Protein AF-A0A969UEA7-F1 (afdb_monomer)

Foldseek 3Di:
DVVVVVVVVVVVVVVPPDPPPPDPQQQAAEDDPVNQVVQLVDFDADPNAGERPQERYEYELAPVPPVSNLSNLVSLLVSQQDADGGYHYAHASYEYEDEAACLSNFQKDFLPDDGPGPDDPVRVVVSVVVSVVVVVVVVVVCVVVVDDDDDRLIAGEHEEEYHQHLYEYLAEYECPRYDYNYHYHNHNYHYNDDYHD

pLDDT: mean 82.13, std 15.68, range [46.25, 98.38]

Radius of gyration: 22.91 Å; Cα contacts (8 Å, |Δi|>4): 331; chains: 1; bounding box: 40×76×51 Å

Sequence (197 aa):
MLRALISFLLCFCFILSSPVWAAPTPKRVDLTLELLQKRLKSPTQTEGIRTIDLRRLVIDLRPENAIFRDQFYRLVQAQLQQPGSPLGIDLSYSLIRGELTIQDLGLRTDLFGQTPFPFSEAEQAQLKRDSLRLFQLSNLSRSLLLQSQAAPLQLTVLRGTLTLVQTRFENFANFSNTFFLGRVEAQGVNFGQDVDW

Nearest PDB structures (foldseek):
  1h7b-assembly1_A  TM=2.832E-01  e=4.988E+00  Tequatrovirus T4
  8z3r-assembly1_B  TM=3.297E-01  e=7.439E+00  Limisphaera ngatamarikiensis

Secondary structure (DSSP, 8-state):
-HHHHHHHHHHHHTT-------PPPP--EE--HHHHHHHHHSPEEETTEEEEE-TTEEEE-SGGGHHHHHHHHHHHHHHHT-SSS--EEE-TT-EEES-EEGGGTSEEEETTS--SS---HHHHHHHHHHHHHHHHHHHHHHHHHT-------EEEEE-S-EE-TT-EESS-EE-TTEEESS-EE-TT-EESS-EE-

Mean predicted aligned error: 10.73 Å

Structure (mmCIF, N/CA/C/O backbone):
data_AF-A0A969UEA7-F1
#
_entry.id   AF-A0A969UEA7-F1
#
loop_
_atom_site.group_PDB
_atom_site.id
_atom_site.type_symbol
_atom_site.label_atom_id
_atom_site.label_alt_id
_atom_site.label_comp_id
_atom_site.label_asym_id
_atom_site.label_entity_id
_atom_site.label_seq_id
_atom_site.pdbx_PDB_ins_code
_atom_site.Cartn_x
_atom_site.Cartn_y
_atom_site.Cartn_z
_atom_site.occupancy
_atom_site.B_iso_or_equiv
_atom_site.auth_seq_id
_atom_site.auth_comp_id
_atom_site.auth_asym_id
_atom_site.auth_atom_id
_atom_site.pdbx_PDB_model_num
ATOM 1 N N . MET A 1 1 ? 19.560 -60.921 -13.878 1.00 56.59 1 MET A N 1
ATOM 2 C CA . MET A 1 1 ? 18.393 -60.187 -13.332 1.00 56.59 1 MET A CA 1
ATOM 3 C C . MET A 1 1 ? 18.744 -58.806 -12.772 1.00 56.59 1 MET A C 1
ATOM 5 O O . MET A 1 1 ? 18.105 -57.851 -13.185 1.00 56.59 1 MET A O 1
ATOM 9 N N . LEU A 1 2 ? 19.784 -58.649 -11.939 1.00 52.31 2 LEU A N 1
ATOM 10 C CA . LEU A 1 2 ? 20.144 -57.356 -11.320 1.00 52.31 2 LEU A CA 1
ATOM 11 C C . LEU A 1 2 ? 20.434 -56.210 -12.323 1.00 52.31 2 LEU A C 1
ATOM 13 O O . LEU A 1 2 ? 20.002 -55.083 -12.119 1.00 52.31 2 LEU A O 1
ATOM 17 N N . ARG A 1 3 ? 21.089 -56.506 -13.456 1.00 52.44 3 ARG A N 1
ATOM 18 C CA . ARG A 1 3 ? 21.383 -55.516 -14.517 1.00 52.44 3 ARG A CA 1
ATOM 19 C C . ARG A 1 3 ? 20.140 -55.011 -15.267 1.00 52.44 3 ARG A C 1
ATOM 21 O O . ARG A 1 3 ? 20.116 -53.859 -15.682 1.00 52.44 3 ARG A O 1
ATOM 28 N N . ALA A 1 4 ? 19.107 -55.846 -15.404 1.00 55.75 4 ALA A N 1
ATOM 29 C CA . ALA A 1 4 ? 17.848 -55.457 -16.047 1.00 55.75 4 ALA A CA 1
ATOM 30 C C . ALA A 1 4 ? 17.005 -54.551 -15.133 1.00 55.75 4 ALA A C 1
ATOM 32 O O . ALA A 1 4 ? 16.393 -53.599 -15.606 1.00 55.75 4 ALA A O 1
ATOM 33 N N . LEU A 1 5 ? 17.049 -54.794 -13.817 1.00 55.00 5 LEU A N 1
ATOM 34 C CA . LEU A 1 5 ? 16.369 -53.973 -12.812 1.00 55.00 5 LEU A CA 1
ATOM 35 C C . LEU A 1 5 ? 16.957 -52.549 -12.745 1.00 55.00 5 LEU A C 1
ATOM 37 O O . LEU A 1 5 ? 16.215 -51.574 -12.689 1.00 55.00 5 LEU A O 1
ATOM 41 N N . ILE A 1 6 ? 18.289 -52.427 -12.824 1.00 60.31 6 ILE A N 1
ATOM 42 C CA . ILE A 1 6 ? 18.995 -51.133 -12.812 1.00 60.31 6 ILE A CA 1
ATOM 43 C C . ILE A 1 6 ? 18.691 -50.322 -14.081 1.00 60.31 6 ILE A C 1
ATOM 45 O O . ILE A 1 6 ? 18.472 -49.116 -14.000 1.00 60.31 6 ILE A O 1
ATOM 49 N N . SER A 1 7 ? 18.611 -50.979 -15.244 1.00 58.97 7 SER A N 1
ATOM 50 C CA . SER A 1 7 ? 18.254 -50.318 -16.505 1.00 58.97 7 SER A CA 1
ATOM 51 C C . SER A 1 7 ? 16.804 -49.820 -16.516 1.00 58.97 7 SER A C 1
ATOM 53 O O . SER A 1 7 ? 16.531 -48.757 -17.067 1.00 58.97 7 SER A O 1
ATOM 55 N N . PHE A 1 8 ? 15.881 -50.556 -15.889 1.00 58.81 8 PHE A N 1
ATOM 56 C CA . PHE A 1 8 ? 14.478 -50.147 -15.772 1.00 58.81 8 PHE A CA 1
ATOM 57 C C . PHE A 1 8 ? 14.308 -48.963 -14.804 1.00 58.81 8 PHE A C 1
ATOM 59 O O . PHE A 1 8 ? 13.574 -48.023 -15.102 1.00 58.81 8 PHE A O 1
ATOM 66 N N . LEU A 1 9 ? 15.058 -48.955 -13.695 1.00 57.75 9 LEU A N 1
ATOM 67 C CA . LEU A 1 9 ? 15.070 -47.856 -12.722 1.00 57.75 9 LEU A CA 1
ATOM 68 C C . LEU A 1 9 ? 15.653 -46.558 -13.315 1.00 57.75 9 LEU A C 1
ATOM 70 O O . LEU A 1 9 ? 15.109 -45.480 -13.091 1.00 57.75 9 LEU A O 1
ATOM 74 N N . LEU A 1 10 ? 16.716 -46.658 -14.123 1.00 57.69 10 LEU A N 1
ATOM 75 C CA . LEU A 1 10 ? 17.310 -45.512 -14.824 1.00 57.69 10 LEU A CA 1
ATOM 76 C C . LEU A 1 10 ? 16.378 -44.929 -15.895 1.00 57.69 10 LEU A C 1
ATOM 78 O O . LEU A 1 10 ? 16.329 -43.714 -16.053 1.00 57.69 10 LEU A O 1
ATOM 82 N N . CYS A 1 11 ? 15.603 -45.766 -16.591 1.00 56.44 11 CYS A N 1
ATOM 83 C CA . CYS A 1 11 ? 14.628 -45.298 -17.579 1.00 56.44 11 CYS A CA 1
ATOM 84 C C . CYS A 1 11 ? 13.431 -44.588 -16.922 1.00 56.44 11 CYS A C 1
ATOM 86 O O . CYS A 1 11 ? 12.932 -43.603 -17.460 1.00 56.44 11 CYS A O 1
ATOM 88 N N . PHE A 1 12 ? 13.009 -45.026 -15.731 1.00 55.25 12 PHE A N 1
ATOM 89 C CA . PHE A 1 12 ? 11.882 -44.424 -15.012 1.00 55.25 12 PHE A CA 1
ATOM 90 C C . PHE A 1 12 ? 12.177 -42.995 -14.515 1.00 55.25 12 PHE A C 1
ATOM 92 O O . PHE A 1 12 ? 11.289 -42.143 -14.528 1.00 55.25 12 PHE A O 1
ATOM 99 N N . CYS A 1 13 ? 13.430 -42.683 -14.163 1.00 56.25 13 CYS A N 1
ATOM 100 C CA . CYS A 1 13 ? 13.820 -41.332 -13.738 1.00 56.25 13 CYS A CA 1
ATOM 101 C C . CYS A 1 13 ? 13.780 -40.287 -14.868 1.00 56.25 13 CYS A C 1
ATOM 103 O O . CYS A 1 13 ? 13.563 -39.110 -14.589 1.00 56.25 13 CYS A O 1
ATOM 105 N N . PHE A 1 14 ? 13.936 -40.689 -16.135 1.00 54.09 14 PHE A N 1
ATOM 106 C CA . PHE A 1 14 ? 13.890 -39.758 -17.274 1.00 54.09 14 PHE A CA 1
ATOM 107 C C . PHE A 1 14 ? 12.467 -39.387 -17.721 1.00 54.09 14 PHE A C 1
ATOM 109 O O . PHE A 1 14 ? 12.300 -38.430 -18.473 1.00 54.09 14 PHE A O 1
ATOM 116 N N . ILE A 1 15 ? 11.432 -40.092 -17.249 1.00 55.72 15 ILE A N 1
ATOM 117 C CA . ILE A 1 15 ? 10.033 -39.844 -17.650 1.00 55.72 15 ILE A CA 1
ATOM 118 C C . ILE A 1 15 ? 9.344 -38.829 -16.713 1.00 55.72 15 ILE A C 1
ATOM 120 O O . ILE A 1 15 ? 8.278 -38.307 -17.025 1.00 55.72 15 ILE A O 1
ATOM 124 N N . LEU A 1 16 ? 9.969 -38.474 -15.583 1.00 53.25 16 LEU A N 1
ATOM 125 C CA . LEU A 1 16 ? 9.412 -37.527 -14.606 1.00 53.25 16 LEU A CA 1
ATOM 126 C C . LEU A 1 16 ? 9.835 -36.067 -14.830 1.00 53.25 16 LEU A C 1
ATOM 128 O O . LEU A 1 16 ? 9.454 -35.195 -14.048 1.00 53.25 16 LEU A O 1
ATOM 132 N N . SER A 1 17 ? 10.556 -35.759 -15.913 1.00 54.06 17 SER A N 1
ATOM 133 C CA . SER A 1 17 ? 10.820 -34.380 -16.343 1.00 54.06 17 SER A CA 1
ATOM 134 C C . SER A 1 17 ? 9.564 -33.758 -16.960 1.00 54.06 17 SER A C 1
ATOM 136 O O . SER A 1 17 ? 9.500 -33.472 -18.153 1.00 54.06 17 SER A O 1
ATOM 138 N N . SER A 1 18 ? 8.537 -33.559 -16.137 1.00 55.78 18 SER A N 1
ATOM 139 C CA . SER A 1 18 ? 7.393 -32.739 -16.521 1.00 55.78 18 SER A CA 1
ATOM 140 C C . SER A 1 18 ? 7.892 -31.301 -16.678 1.00 55.78 18 SER A C 1
ATOM 142 O O . SER A 1 18 ? 8.507 -30.784 -15.739 1.00 55.78 18 SER A O 1
ATOM 144 N N . PRO A 1 19 ? 7.662 -30.628 -17.819 1.00 53.47 19 PRO A N 1
ATOM 145 C CA . PRO A 1 19 ? 7.933 -29.206 -17.912 1.00 53.47 19 PRO A CA 1
ATOM 146 C C . PRO A 1 19 ? 7.065 -28.513 -16.863 1.00 53.47 19 PRO A C 1
ATOM 148 O O . PRO A 1 19 ? 5.838 -28.586 -16.920 1.00 53.47 19 PRO A O 1
ATOM 151 N N . VAL A 1 20 ? 7.701 -27.867 -15.885 1.00 57.62 20 VAL A N 1
ATOM 152 C CA . VAL A 1 20 ? 7.019 -26.935 -14.986 1.00 57.62 20 VAL A CA 1
ATOM 153 C C . VAL A 1 20 ? 6.348 -25.904 -15.886 1.00 57.62 20 VAL A C 1
ATOM 155 O O . VAL A 1 20 ? 7.020 -25.092 -16.520 1.00 57.62 20 VAL A O 1
ATOM 158 N N . TRP A 1 21 ? 5.023 -25.986 -16.011 1.00 49.78 21 TRP A N 1
ATOM 159 C CA . TRP A 1 21 ? 4.221 -24.981 -16.691 1.00 49.78 21 TRP A CA 1
ATOM 160 C C . TRP A 1 21 ? 4.381 -23.677 -15.915 1.00 49.78 21 TRP A C 1
ATOM 162 O O . TRP A 1 21 ? 3.723 -23.446 -14.902 1.00 49.78 21 TRP A O 1
ATOM 172 N N . ALA A 1 22 ? 5.301 -22.831 -16.374 1.00 54.06 22 ALA A N 1
ATOM 173 C CA . ALA A 1 22 ? 5.363 -21.449 -15.952 1.00 54.06 22 ALA A CA 1
ATOM 174 C C . ALA A 1 22 ? 4.035 -20.807 -16.364 1.00 54.06 22 ALA A C 1
ATOM 176 O O . ALA A 1 22 ? 3.763 -20.635 -17.553 1.00 54.06 22 ALA A O 1
ATOM 177 N N . ALA A 1 23 ? 3.178 -20.516 -15.383 1.00 59.25 23 ALA A N 1
ATOM 178 C CA . ALA A 1 23 ? 1.953 -19.774 -15.627 1.00 59.25 23 ALA A CA 1
ATOM 179 C C . ALA A 1 23 ? 2.311 -18.480 -16.383 1.00 59.25 23 ALA A C 1
ATOM 181 O O . ALA A 1 23 ? 3.287 -17.819 -16.004 1.00 59.25 23 ALA A O 1
ATOM 182 N N . PRO A 1 24 ? 1.574 -18.116 -17.449 1.00 59.06 24 PRO A N 1
ATOM 183 C CA . PRO A 1 24 ? 1.846 -16.896 -18.190 1.00 59.06 24 PRO A CA 1
ATOM 184 C C . PRO A 1 24 ? 1.807 -15.724 -17.215 1.00 59.06 24 PRO A C 1
ATOM 186 O O . PRO A 1 24 ? 0.788 -15.463 -16.571 1.00 59.06 24 PRO A O 1
ATOM 189 N N . THR A 1 25 ? 2.941 -15.040 -17.069 1.00 64.25 25 THR A N 1
ATOM 190 C CA . THR A 1 25 ? 3.020 -13.853 -16.229 1.00 64.25 25 THR A CA 1
ATOM 191 C C . THR A 1 25 ? 2.028 -12.830 -16.780 1.00 64.25 25 THR A C 1
ATOM 193 O O . THR A 1 25 ? 2.059 -12.531 -17.978 1.00 64.25 25 THR A O 1
ATOM 196 N N . PRO A 1 26 ? 1.102 -12.315 -15.951 1.00 70.31 26 PRO A N 1
ATOM 197 C CA . PRO A 1 26 ? 0.122 -11.350 -16.421 1.00 70.31 26 PRO A CA 1
ATOM 198 C C . PRO A 1 26 ? 0.862 -10.169 -17.046 1.00 70.31 26 PRO A C 1
ATOM 200 O O . PRO A 1 26 ? 1.843 -9.683 -16.482 1.00 70.31 26 PRO A O 1
ATOM 203 N N . LYS A 1 27 ? 0.415 -9.717 -18.223 1.00 85.81 27 LYS A N 1
ATOM 204 C CA . LYS A 1 27 ? 1.011 -8.554 -18.885 1.00 85.81 27 LYS A CA 1
ATOM 205 C C . LYS A 1 27 ? 0.843 -7.345 -17.966 1.00 85.81 27 LYS A C 1
ATOM 207 O O . LYS A 1 27 ? -0.284 -6.911 -17.726 1.00 85.81 27 LYS A O 1
ATOM 212 N N . ARG A 1 28 ? 1.960 -6.837 -17.444 1.00 91.56 28 ARG A N 1
ATOM 213 C CA . ARG A 1 28 ? 1.998 -5.646 -16.591 1.00 91.56 28 ARG A CA 1
ATOM 214 C C . ARG A 1 28 ? 2.353 -4.420 -17.421 1.00 91.56 28 ARG A C 1
ATOM 216 O O . ARG A 1 28 ? 3.064 -4.532 -18.417 1.00 91.56 28 ARG A O 1
ATOM 223 N N . VAL A 1 29 ? 1.837 -3.271 -17.006 1.00 94.75 29 VAL A N 1
ATOM 224 C CA . VAL A 1 29 ? 2.152 -1.963 -17.594 1.00 94.75 29 VAL A CA 1
ATOM 225 C C . VAL A 1 29 ? 2.879 -1.132 -16.547 1.00 94.75 29 VAL A C 1
ATOM 227 O O . VAL A 1 29 ? 2.509 -1.182 -15.375 1.00 94.75 29 VAL A O 1
ATOM 230 N N . ASP A 1 30 ? 3.898 -0.380 -16.949 1.00 97.06 30 ASP A N 1
ATOM 231 C CA . ASP A 1 30 ? 4.596 0.516 -16.030 1.00 97.06 30 ASP A CA 1
ATOM 232 C C . ASP A 1 30 ? 3.650 1.615 -15.530 1.00 97.06 30 ASP A C 1
ATOM 234 O O . ASP A 1 30 ? 2.903 2.234 -16.296 1.00 97.06 30 ASP A O 1
ATOM 238 N N . LEU A 1 31 ? 3.651 1.839 -14.218 1.00 98.12 31 LEU A N 1
ATOM 239 C CA . LEU A 1 31 ? 2.891 2.911 -13.600 1.00 98.12 31 LEU A CA 1
ATOM 240 C C . LEU A 1 31 ? 3.612 4.234 -13.849 1.00 98.12 31 LEU A C 1
ATOM 242 O O . LEU A 1 31 ? 4.569 4.563 -13.157 1.00 98.12 31 LEU A O 1
ATOM 246 N N . THR A 1 32 ? 3.134 5.007 -14.821 1.00 97.94 32 THR A N 1
ATOM 247 C CA . THR A 1 32 ? 3.584 6.391 -15.011 1.00 97.94 32 THR A CA 1
ATOM 248 C C . THR A 1 32 ? 2.856 7.336 -14.057 1.00 97.94 32 THR A C 1
ATOM 250 O O . THR A 1 32 ? 1.803 7.000 -13.500 1.00 97.94 32 THR A O 1
ATOM 253 N N . LEU A 1 33 ? 3.385 8.549 -13.883 1.00 98.06 33 LEU A N 1
ATOM 254 C CA . LEU A 1 33 ? 2.754 9.573 -13.050 1.00 98.06 33 LEU A CA 1
ATOM 255 C C . LEU A 1 33 ? 1.346 9.931 -13.553 1.00 98.06 33 LEU A C 1
ATOM 257 O O . LEU A 1 33 ? 0.415 10.071 -12.761 1.00 98.06 33 LEU A O 1
ATOM 261 N N . GLU A 1 34 ? 1.168 10.040 -14.867 1.00 97.88 34 GLU A N 1
ATOM 262 C CA . GLU A 1 34 ? -0.114 10.356 -15.500 1.00 97.88 34 GLU A CA 1
ATOM 263 C C . GLU A 1 34 ? -1.131 9.245 -15.241 1.00 97.88 34 GLU A C 1
ATOM 265 O O . GLU A 1 34 ? -2.291 9.514 -14.909 1.00 97.88 34 GLU A O 1
ATOM 270 N N . LEU A 1 35 ? -0.694 7.985 -15.353 1.00 98.19 35 LEU A N 1
ATOM 271 C CA . LEU A 1 35 ? -1.545 6.841 -15.064 1.00 98.19 35 LEU A CA 1
ATOM 272 C C . LEU A 1 35 ? -1.928 6.809 -13.582 1.00 98.19 35 LEU A C 1
ATOM 274 O O . LEU A 1 35 ? -3.106 6.627 -13.279 1.00 98.19 35 LEU A O 1
ATOM 278 N N . LEU A 1 36 ? -0.982 7.055 -12.671 1.00 98.38 36 LEU A N 1
ATOM 279 C CA . LEU A 1 36 ? -1.262 7.160 -11.240 1.00 98.38 36 LEU A CA 1
ATOM 280 C C . LEU A 1 36 ? -2.317 8.237 -10.964 1.00 98.38 36 LEU A C 1
ATOM 282 O O . LEU A 1 36 ? -3.348 7.949 -10.362 1.00 98.38 36 LEU A O 1
ATOM 286 N N . GLN A 1 37 ? -2.114 9.459 -11.457 1.00 98.00 37 GLN A N 1
ATOM 287 C CA . GLN A 1 37 ? -3.067 10.555 -11.270 1.00 98.00 37 GLN A CA 1
ATOM 288 C C . GLN A 1 37 ? -4.452 10.223 -11.836 1.00 98.00 37 GLN A C 1
ATOM 290 O O . GLN A 1 37 ? -5.466 10.550 -11.216 1.00 98.00 37 GLN A O 1
ATOM 295 N N . LYS A 1 38 ? -4.512 9.544 -12.988 1.00 97.88 38 LYS A N 1
ATOM 296 C CA . LYS A 1 38 ? -5.769 9.062 -13.569 1.00 97.88 38 LYS A CA 1
ATOM 297 C C . LYS A 1 38 ? -6.474 8.069 -12.640 1.00 97.88 38 LYS A C 1
ATOM 299 O O . LYS A 1 38 ? -7.674 8.211 -12.422 1.00 97.88 38 LYS A O 1
ATOM 304 N N . ARG A 1 39 ? -5.750 7.097 -12.070 1.00 97.12 39 ARG A N 1
ATOM 305 C CA . ARG A 1 39 ? -6.314 6.114 -11.124 1.00 97.12 39 ARG A CA 1
ATOM 306 C C . ARG A 1 39 ? -6.804 6.774 -9.836 1.00 97.12 39 ARG A C 1
ATOM 308 O O . ARG A 1 39 ? -7.901 6.469 -9.382 1.00 97.12 39 ARG A O 1
ATOM 315 N N . LEU A 1 40 ? -6.044 7.728 -9.300 1.00 96.12 40 LEU A N 1
ATOM 316 C CA . LEU A 1 40 ? -6.401 8.462 -8.081 1.00 96.12 40 LEU A CA 1
ATOM 317 C C . LEU A 1 40 ? -7.653 9.335 -8.252 1.00 96.12 40 LEU A C 1
ATOM 319 O O . LEU A 1 40 ? -8.439 9.466 -7.320 1.00 96.12 40 LEU A O 1
ATOM 323 N N . LYS A 1 41 ? -7.872 9.914 -9.440 1.00 95.88 41 LYS A N 1
ATOM 324 C CA . LYS A 1 41 ? -9.069 10.722 -9.746 1.00 95.88 41 LYS A CA 1
ATOM 325 C C . LYS A 1 41 ? -10.327 9.889 -9.990 1.00 95.88 41 LYS A C 1
ATOM 327 O O . LYS A 1 41 ? -11.431 10.429 -9.960 1.00 95.88 41 LYS A O 1
ATOM 332 N N . SER A 1 42 ? -10.186 8.594 -10.255 1.00 95.00 42 SER A N 1
ATOM 333 C CA . SER A 1 42 ? -11.315 7.713 -10.556 1.00 95.00 42 SER A CA 1
ATOM 334 C C . SER A 1 42 ? -11.212 6.379 -9.810 1.00 95.00 42 SER A C 1
ATOM 336 O O . SER A 1 42 ? -11.062 5.340 -10.458 1.00 95.00 42 SER A O 1
ATOM 338 N N . PRO A 1 43 ? -11.310 6.382 -8.461 1.00 94.75 43 PRO A N 1
ATOM 339 C CA . PRO A 1 43 ? -11.394 5.146 -7.692 1.00 94.75 43 PRO A CA 1
ATOM 340 C C . PRO A 1 43 ? -12.572 4.287 -8.149 1.00 94.75 43 PRO A C 1
ATOM 342 O O . PRO A 1 43 ? -13.674 4.800 -8.371 1.00 94.75 43 PRO A O 1
ATOM 345 N N . THR A 1 44 ? -12.350 2.982 -8.257 1.00 94.38 44 THR A N 1
ATOM 346 C CA . THR A 1 4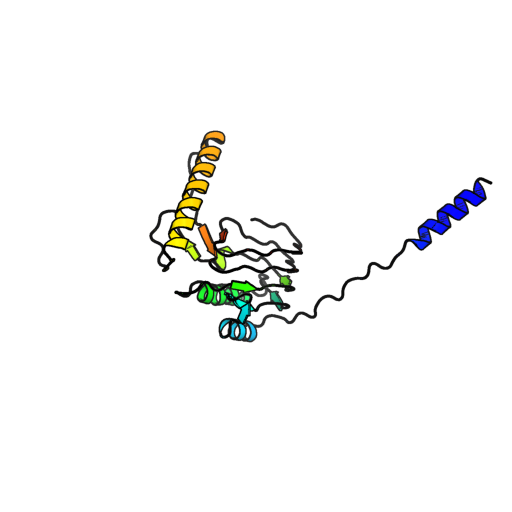4 ? -13.385 2.001 -8.597 1.00 94.38 44 THR A CA 1
ATOM 347 C C . THR A 1 44 ? -14.132 1.558 -7.343 1.00 94.38 44 THR A C 1
ATOM 349 O O . THR A 1 44 ? -13.656 1.773 -6.232 1.00 94.38 44 THR A O 1
ATOM 352 N N . GLN A 1 45 ? -15.300 0.934 -7.498 1.00 90.44 45 GLN A N 1
ATOM 353 C CA . GLN A 1 45 ? -15.942 0.221 -6.394 1.00 90.44 45 GLN A CA 1
ATOM 354 C C . GLN A 1 45 ? -15.621 -1.268 -6.493 1.00 90.44 45 GLN A C 1
ATOM 356 O O . GLN A 1 45 ? -15.914 -1.893 -7.512 1.00 90.44 45 GLN A O 1
ATOM 361 N N . THR A 1 46 ? -15.052 -1.821 -5.430 1.00 81.75 46 THR A N 1
ATOM 362 C CA . THR A 1 46 ? -14.802 -3.255 -5.270 1.00 81.75 46 THR A CA 1
ATOM 363 C C . THR A 1 46 ? -15.486 -3.680 -3.979 1.00 81.75 46 THR A C 1
ATOM 365 O O . THR A 1 46 ? -15.202 -3.113 -2.929 1.00 81.75 46 THR A O 1
ATOM 368 N N . GLU A 1 47 ? -16.446 -4.605 -4.060 1.00 79.44 47 GLU A N 1
ATOM 369 C CA . GLU A 1 47 ? -17.227 -5.076 -2.897 1.00 79.44 47 GLU A CA 1
ATOM 370 C C . GLU A 1 47 ? -17.894 -3.942 -2.086 1.00 79.44 47 GLU A C 1
ATOM 372 O O . GLU A 1 47 ? -17.997 -3.993 -0.864 1.00 79.44 47 GLU A O 1
ATOM 377 N N . GLY A 1 48 ? -18.339 -2.880 -2.768 1.00 82.38 48 GLY A N 1
ATOM 378 C CA . GLY A 1 48 ? -18.974 -1.718 -2.131 1.00 82.38 48 GLY A CA 1
ATOM 379 C C . GLY A 1 48 ? -18.002 -0.730 -1.471 1.00 82.38 48 GLY A C 1
ATOM 380 O O . GLY A 1 48 ? -18.442 0.279 -0.925 1.00 82.38 48 GLY A O 1
ATOM 381 N N . ILE A 1 49 ? -16.691 -0.969 -1.557 1.00 86.06 49 ILE A N 1
ATOM 382 C CA . ILE A 1 49 ? -15.640 -0.089 -1.033 1.00 86.06 49 ILE A CA 1
ATOM 383 C C . ILE A 1 49 ? -15.010 0.677 -2.200 1.00 86.06 49 ILE A C 1
ATOM 385 O O . ILE A 1 49 ? -14.740 0.108 -3.259 1.00 86.06 49 ILE A O 1
ATOM 389 N N . ARG A 1 50 ? -14.788 1.989 -2.033 1.00 93.31 50 ARG A N 1
ATOM 390 C CA . ARG A 1 50 ? -14.023 2.772 -3.016 1.00 93.31 50 ARG A CA 1
ATOM 391 C C . ARG A 1 50 ? -12.555 2.376 -2.913 1.00 93.31 50 ARG A C 1
ATOM 393 O O . ARG A 1 50 ? -11.995 2.412 -1.822 1.00 93.31 50 ARG A O 1
ATOM 400 N N . THR A 1 51 ? -11.932 2.076 -4.044 1.00 95.56 51 THR A N 1
ATOM 401 C CA . THR A 1 51 ? -10.585 1.508 -4.098 1.00 95.56 51 THR A CA 1
ATOM 402 C C . THR A 1 51 ? -9.780 2.122 -5.238 1.00 95.56 51 THR A C 1
ATOM 404 O O . THR A 1 51 ? -10.272 2.279 -6.358 1.00 95.56 51 THR A O 1
ATOM 407 N N . ILE A 1 52 ? -8.527 2.477 -4.963 1.00 96.69 52 ILE A N 1
ATOM 408 C CA . ILE A 1 52 ? -7.559 2.880 -5.982 1.00 96.69 52 ILE A CA 1
ATOM 409 C C . ILE A 1 52 ? -7.100 1.611 -6.710 1.00 96.69 52 ILE A C 1
ATOM 411 O O . ILE A 1 52 ? -6.392 0.782 -6.140 1.00 96.69 52 ILE A O 1
ATOM 415 N N . ASP A 1 53 ? -7.508 1.463 -7.971 1.00 96.81 53 ASP A N 1
ATOM 416 C CA . ASP A 1 53 ? -7.131 0.321 -8.810 1.00 96.81 53 ASP A CA 1
ATOM 417 C C . ASP A 1 53 ? -5.707 0.493 -9.361 1.00 96.81 53 ASP A C 1
ATOM 419 O O . ASP A 1 53 ? -5.492 1.188 -10.361 1.00 96.81 53 ASP A O 1
ATOM 423 N N . LEU A 1 54 ? -4.747 -0.160 -8.705 1.00 97.38 54 LEU A N 1
ATOM 424 C CA . LEU A 1 54 ? -3.343 -0.254 -9.106 1.00 97.38 54 LEU A CA 1
ATOM 425 C C . LEU A 1 54 ? -2.974 -1.676 -9.558 1.00 97.38 54 LEU A C 1
ATOM 427 O O . LEU A 1 54 ? -1.802 -2.056 -9.501 1.00 97.38 54 LEU A O 1
ATOM 431 N N . ARG A 1 55 ? -3.953 -2.470 -10.007 1.00 96.38 55 ARG A N 1
ATOM 432 C CA . ARG A 1 55 ? -3.745 -3.864 -10.414 1.00 96.38 55 ARG A CA 1
ATOM 433 C C . ARG A 1 55 ? -2.946 -3.993 -11.701 1.00 96.38 55 ARG A C 1
ATOM 435 O O . ARG A 1 55 ? -3.140 -3.224 -12.643 1.00 96.38 55 ARG A O 1
ATOM 442 N N . ARG A 1 56 ? -2.165 -5.075 -11.800 1.00 96.31 56 ARG A N 1
ATOM 443 C CA . ARG A 1 56 ? -1.377 -5.451 -12.993 1.00 96.31 56 ARG A CA 1
ATOM 444 C C . ARG A 1 56 ? -0.414 -4.345 -13.445 1.00 96.31 56 ARG A C 1
ATOM 446 O O . ARG A 1 56 ? -0.174 -4.178 -14.642 1.00 96.31 56 ARG A O 1
ATOM 453 N N . LEU A 1 57 ? 0.143 -3.598 -12.498 1.00 97.88 57 LEU A N 1
ATOM 454 C CA . LEU A 1 57 ? 1.093 -2.522 -12.774 1.00 97.88 57 LEU A CA 1
ATOM 455 C C . LEU A 1 57 ? 2.499 -2.894 -12.315 1.00 97.88 57 LEU A C 1
ATOM 457 O O . LEU A 1 57 ? 2.671 -3.704 -11.406 1.00 97.88 57 LEU A O 1
ATOM 461 N N . VAL A 1 58 ? 3.506 -2.316 -12.960 1.00 98.12 58 VAL A N 1
ATOM 462 C CA . VAL A 1 58 ? 4.868 -2.266 -12.426 1.00 98.12 58 VAL A CA 1
ATOM 463 C C . VAL A 1 58 ? 5.030 -0.922 -11.728 1.00 98.12 58 VAL A C 1
ATOM 465 O O . VAL A 1 58 ? 4.913 0.122 -12.363 1.00 98.12 58 VAL A O 1
ATOM 468 N N . ILE A 1 59 ? 5.258 -0.945 -10.421 1.00 98.25 59 ILE A N 1
ATOM 469 C CA . ILE A 1 59 ? 5.451 0.242 -9.591 1.00 98.25 59 ILE A CA 1
ATOM 470 C C .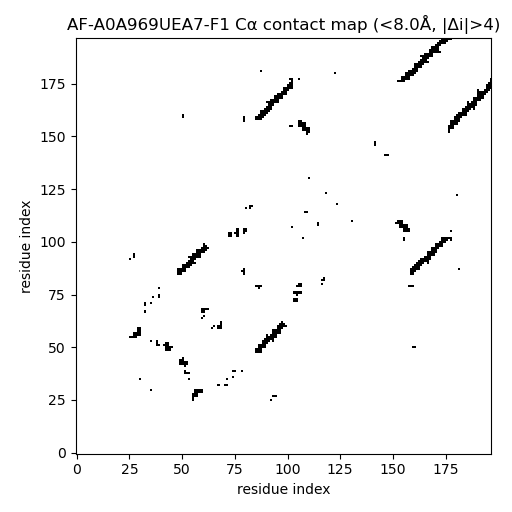 ILE A 1 59 ? 6.930 0.300 -9.230 1.00 98.25 59 ILE A C 1
ATOM 472 O O . ILE A 1 59 ? 7.411 -0.531 -8.462 1.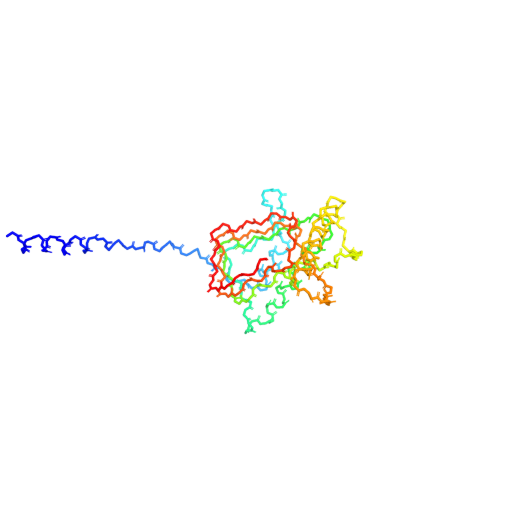00 98.25 59 ILE A O 1
ATOM 476 N N . ASP A 1 60 ? 7.657 1.241 -9.828 1.00 98.12 60 ASP A N 1
ATOM 477 C CA . ASP A 1 60 ? 9.103 1.365 -9.648 1.00 98.12 60 ASP A CA 1
ATOM 478 C C . ASP A 1 60 ? 9.448 2.401 -8.572 1.00 98.12 60 ASP A C 1
ATOM 480 O O . ASP A 1 60 ? 9.466 3.602 -8.835 1.00 98.12 60 ASP A O 1
ATOM 484 N N . LEU A 1 61 ? 9.704 1.916 -7.359 1.00 97.88 61 LEU A N 1
ATOM 485 C CA . LEU A 1 61 ? 10.055 2.681 -6.160 1.00 97.88 61 LEU A CA 1
ATOM 486 C C . LEU A 1 61 ? 11.560 2.640 -5.856 1.00 97.88 61 LEU A C 1
ATOM 488 O O . LEU A 1 61 ? 11.981 3.026 -4.764 1.00 97.88 61 LEU A O 1
ATOM 492 N N . ARG A 1 62 ? 12.390 2.153 -6.786 1.00 97.31 62 ARG A N 1
ATOM 493 C CA . ARG A 1 62 ? 13.836 2.069 -6.561 1.00 97.31 62 ARG A CA 1
ATOM 494 C C . ARG A 1 62 ? 14.461 3.469 -6.420 1.00 97.31 62 ARG A C 1
ATOM 496 O O . ARG A 1 62 ? 13.918 4.434 -6.965 1.00 97.31 62 ARG A O 1
ATOM 503 N N . PRO A 1 63 ? 15.600 3.613 -5.716 1.00 96.06 63 PRO A N 1
ATOM 504 C CA . PRO A 1 63 ? 16.256 4.908 -5.517 1.00 96.06 63 PRO A CA 1
ATOM 505 C C . PRO A 1 63 ? 16.590 5.651 -6.816 1.00 96.06 63 PRO A C 1
ATOM 507 O O . PRO A 1 63 ? 16.551 6.879 -6.843 1.00 96.06 63 PRO A O 1
ATOM 510 N N . GLU A 1 64 ? 16.856 4.931 -7.909 1.00 97.31 64 GLU A N 1
ATOM 511 C CA . GLU A 1 64 ? 17.126 5.520 -9.225 1.00 97.31 64 GLU A CA 1
ATOM 512 C C . GLU A 1 64 ? 15.902 6.249 -9.804 1.00 97.31 64 GLU A C 1
ATOM 514 O O . GLU A 1 64 ? 16.050 7.131 -10.648 1.00 97.31 64 GLU A O 1
ATOM 519 N N . ASN A 1 65 ? 14.696 5.920 -9.327 1.00 97.19 65 ASN A N 1
ATOM 520 C CA . ASN A 1 65 ? 13.430 6.536 -9.717 1.00 97.19 65 ASN A CA 1
ATOM 521 C C . ASN A 1 65 ? 12.832 7.415 -8.596 1.00 97.19 65 ASN A C 1
ATOM 523 O O . ASN A 1 65 ? 11.611 7.509 -8.439 1.00 97.19 65 ASN A O 1
ATOM 527 N N . ALA A 1 66 ? 13.689 8.065 -7.796 1.00 96.81 66 ALA A N 1
ATOM 528 C CA . ALA A 1 66 ? 13.288 8.828 -6.609 1.00 96.81 66 ALA A CA 1
ATOM 529 C C . ALA A 1 66 ? 12.191 9.875 -6.872 1.00 96.81 66 ALA A C 1
ATOM 531 O O . ALA A 1 66 ? 11.272 10.006 -6.069 1.00 96.81 66 ALA A O 1
ATOM 532 N N . ILE A 1 67 ? 12.233 10.584 -8.009 1.00 97.75 67 ILE A N 1
ATOM 533 C CA . ILE A 1 67 ? 11.233 11.617 -8.337 1.00 97.75 67 ILE A CA 1
ATOM 534 C C . ILE A 1 67 ? 9.826 11.011 -8.404 1.00 97.75 67 ILE A C 1
ATOM 536 O O . ILE A 1 67 ? 8.903 11.522 -7.767 1.00 97.75 67 ILE A O 1
ATOM 540 N N . PHE A 1 68 ? 9.659 9.915 -9.148 1.00 98.19 68 PHE A N 1
ATOM 541 C CA . PHE A 1 68 ? 8.376 9.224 -9.239 1.00 98.19 68 PHE A CA 1
ATOM 542 C C . PHE A 1 68 ? 7.991 8.598 -7.899 1.00 98.19 68 PHE A C 1
ATOM 544 O O . PHE A 1 68 ? 6.843 8.733 -7.488 1.00 98.19 68 PHE A O 1
ATOM 551 N N . ARG A 1 69 ? 8.934 7.956 -7.200 1.00 97.88 69 ARG A N 1
ATOM 552 C CA . ARG A 1 69 ? 8.702 7.343 -5.884 1.00 97.88 69 ARG A CA 1
ATOM 553 C C . ARG A 1 69 ? 8.135 8.356 -4.885 1.00 97.88 69 ARG A C 1
ATOM 555 O O . ARG A 1 69 ? 7.105 8.108 -4.264 1.00 97.88 69 ARG A O 1
ATOM 562 N N . ASP A 1 70 ? 8.767 9.518 -4.761 1.00 97.44 70 ASP A N 1
ATOM 563 C CA . ASP A 1 70 ? 8.358 10.547 -3.803 1.00 97.44 70 ASP A CA 1
ATOM 564 C C . ASP A 1 70 ? 6.996 11.154 -4.184 1.00 97.44 70 ASP A C 1
ATOM 566 O O . ASP A 1 70 ? 6.178 11.483 -3.320 1.00 97.44 70 ASP A O 1
ATOM 570 N N . GLN A 1 71 ? 6.717 11.284 -5.486 1.00 97.88 71 GLN A N 1
ATOM 571 C CA . GLN A 1 71 ? 5.399 11.686 -5.984 1.00 97.88 71 GLN A CA 1
ATOM 572 C C . GLN A 1 71 ? 4.338 10.610 -5.739 1.00 97.88 71 GLN A C 1
ATOM 574 O O . GLN A 1 71 ? 3.212 10.954 -5.384 1.00 97.88 71 GLN A O 1
ATOM 579 N N . PHE A 1 72 ? 4.684 9.332 -5.896 1.00 98.19 72 PHE A N 1
ATOM 580 C CA . PHE A 1 72 ? 3.803 8.199 -5.640 1.00 98.19 72 PHE A CA 1
ATOM 581 C C . PHE A 1 72 ? 3.314 8.221 -4.194 1.00 98.19 72 PHE A C 1
ATOM 583 O O . PHE A 1 72 ? 2.105 8.308 -3.974 1.00 98.19 72 PHE A O 1
ATOM 590 N N . TYR A 1 73 ? 4.233 8.249 -3.223 1.00 96.81 73 TYR A N 1
ATOM 591 C CA . TYR A 1 73 ? 3.873 8.286 -1.804 1.00 96.81 73 TYR A CA 1
ATOM 592 C C . TYR A 1 73 ? 3.017 9.509 -1.479 1.00 96.81 73 TYR A C 1
ATOM 594 O O . TYR A 1 73 ? 1.920 9.368 -0.944 1.00 96.81 73 TYR A O 1
ATOM 602 N N . ARG A 1 74 ? 3.445 10.703 -1.906 1.00 95.94 74 ARG A N 1
ATOM 603 C CA . ARG A 1 74 ? 2.721 11.955 -1.642 1.00 95.94 74 ARG A CA 1
ATOM 604 C C . ARG A 1 74 ? 1.298 11.952 -2.202 1.00 95.94 74 ARG A C 1
ATOM 606 O O . ARG A 1 74 ? 0.368 12.372 -1.519 1.00 95.94 74 ARG A O 1
ATOM 613 N N . LEU A 1 75 ? 1.121 11.522 -3.452 1.00 96.44 75 LEU A N 1
ATOM 614 C CA . LEU A 1 75 ? -0.180 11.549 -4.124 1.00 96.44 75 LEU A CA 1
ATOM 615 C C . LEU A 1 75 ? -1.133 10.488 -3.571 1.00 96.44 75 LEU A C 1
ATOM 617 O O . LEU A 1 75 ? -2.316 10.775 -3.391 1.00 96.44 75 LEU A O 1
ATOM 621 N N . VAL A 1 76 ? -0.632 9.279 -3.307 1.00 95.81 76 VAL A 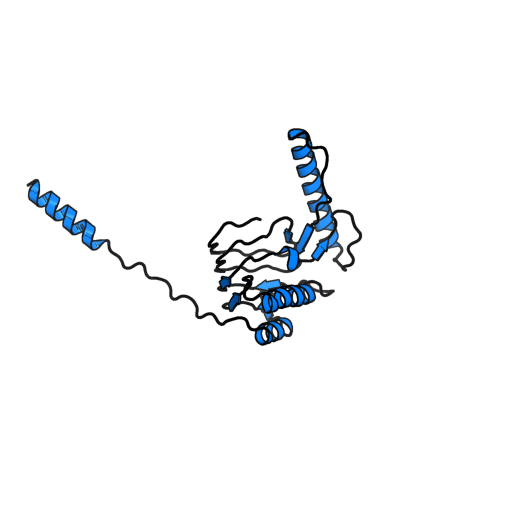N 1
ATOM 622 C CA . VAL A 1 76 ? -1.443 8.203 -2.728 1.00 95.81 76 VAL A CA 1
ATOM 623 C C . VAL A 1 76 ? -1.832 8.564 -1.297 1.00 95.81 76 VAL A C 1
ATOM 625 O O . VAL A 1 76 ? -3.017 8.523 -0.973 1.00 95.81 76 VAL A O 1
ATOM 628 N N . GLN A 1 77 ? -0.880 9.018 -0.478 1.00 93.12 77 GLN A N 1
ATOM 629 C CA . GLN A 1 77 ? -1.147 9.487 0.879 1.00 93.12 77 GLN A CA 1
ATOM 630 C C . GLN A 1 77 ? -2.219 10.584 0.879 1.00 93.12 77 GLN A C 1
ATOM 632 O O . GLN A 1 77 ? -3.229 10.453 1.564 1.00 93.12 77 GLN A O 1
ATOM 637 N N . ALA A 1 78 ? -2.085 11.615 0.039 1.00 91.62 78 ALA A N 1
ATOM 638 C CA . ALA A 1 78 ? -3.071 12.694 -0.041 1.00 91.62 78 ALA A CA 1
ATOM 639 C C . ALA A 1 78 ? -4.500 12.210 -0.360 1.00 91.62 78 ALA A C 1
ATOM 641 O O . ALA A 1 78 ? -5.461 12.850 0.059 1.00 91.62 78 ALA A O 1
ATOM 642 N N . GLN A 1 79 ? -4.660 11.099 -1.087 1.00 91.38 79 GLN A N 1
ATOM 643 C CA . GLN A 1 79 ? -5.973 10.494 -1.341 1.00 91.38 79 GLN A CA 1
ATOM 644 C C . GLN A 1 79 ? -6.481 9.670 -0.155 1.00 91.38 79 GLN A C 1
ATOM 646 O O . GLN A 1 79 ? -7.651 9.776 0.204 1.00 91.38 79 GLN A O 1
ATOM 651 N N . LEU A 1 80 ? -5.615 8.879 0.481 1.00 89.38 80 LEU A N 1
ATOM 652 C CA . LEU A 1 80 ? -5.982 8.050 1.636 1.00 89.38 80 LEU A CA 1
ATOM 653 C C . LEU A 1 80 ? -6.357 8.878 2.870 1.00 89.38 80 LEU A C 1
ATOM 655 O O . LEU A 1 80 ? -7.137 8.427 3.709 1.00 89.38 80 LEU A O 1
ATOM 659 N N . GLN A 1 81 ? -5.807 10.088 2.978 1.00 85.62 81 GLN A N 1
ATOM 660 C CA . GLN A 1 81 ? -6.047 11.003 4.090 1.00 85.62 81 GLN A CA 1
ATOM 661 C C . GLN A 1 81 ? -7.287 11.892 3.907 1.00 85.62 81 GLN A C 1
ATOM 663 O O . GLN A 1 81 ? -7.582 12.711 4.779 1.00 85.62 81 GLN A O 1
ATOM 668 N N . GLN A 1 82 ? -8.027 11.759 2.800 1.00 83.44 82 GLN A N 1
ATOM 669 C CA . GLN A 1 82 ? -9.223 12.572 2.589 1.00 83.44 82 GLN A CA 1
ATOM 670 C C . GLN A 1 82 ? -10.301 12.276 3.645 1.00 83.44 82 GLN A C 1
ATOM 672 O O . GLN A 1 82 ? -10.531 11.116 4.007 1.00 83.44 82 GLN A O 1
ATOM 677 N N . PRO A 1 83 ? -10.983 13.319 4.152 1.00 74.38 83 PRO A N 1
ATOM 678 C CA . PRO A 1 83 ? -12.069 13.146 5.102 1.00 74.38 83 PRO A CA 1
ATOM 679 C C . PRO A 1 83 ? -13.254 12.424 4.448 1.00 74.38 83 PRO A C 1
ATOM 681 O O . PRO A 1 83 ? -13.546 12.611 3.267 1.00 74.38 83 PRO A O 1
ATOM 684 N N . GLY A 1 84 ? -13.965 11.623 5.242 1.00 77.38 84 GLY A N 1
ATOM 685 C CA . GLY A 1 84 ? -15.117 10.845 4.787 1.00 77.38 84 GLY A CA 1
ATOM 686 C C . GLY A 1 84 ? -14.827 9.348 4.699 1.00 77.38 84 GLY A C 1
ATOM 687 O O . GLY A 1 84 ? -14.192 8.777 5.594 1.00 77.38 84 GLY A O 1
ATOM 688 N N . SER A 1 85 ? -15.356 8.707 3.654 1.00 79.31 85 SER A N 1
ATOM 689 C CA . SER A 1 85 ? -15.324 7.252 3.485 1.00 79.31 85 SER A CA 1
ATOM 690 C C . SER A 1 85 ? -13.899 6.723 3.279 1.00 79.31 85 SER A C 1
ATOM 692 O O . SER A 1 85 ? -13.182 7.261 2.434 1.00 79.31 85 SER A O 1
ATOM 694 N N . PRO A 1 86 ? -13.500 5.647 3.984 1.00 86.38 86 PRO A N 1
ATOM 695 C CA . PRO A 1 86 ? -12.214 4.995 3.770 1.00 86.38 86 PRO A CA 1
ATOM 696 C C . PRO A 1 86 ? -11.995 4.601 2.304 1.00 86.38 86 PRO A C 1
ATOM 698 O O . PRO A 1 86 ? -12.882 4.034 1.663 1.00 86.38 86 PRO A O 1
ATOM 701 N N . LEU A 1 87 ? -10.800 4.890 1.794 1.00 91.56 87 LEU A N 1
ATOM 702 C CA . LEU A 1 87 ? -10.368 4.552 0.441 1.00 91.56 87 LEU A CA 1
ATOM 703 C C . LEU A 1 87 ? -9.384 3.380 0.505 1.00 91.56 87 LEU A C 1
ATOM 705 O O . LEU A 1 87 ? -8.361 3.473 1.181 1.00 91.56 87 LEU A O 1
ATOM 709 N N . GLY A 1 88 ? -9.705 2.276 -0.166 1.00 94.25 88 GLY A N 1
ATOM 710 C CA . GLY A 1 88 ? -8.832 1.108 -0.276 1.00 94.25 88 GLY A CA 1
ATOM 711 C C . GLY A 1 88 ? -7.781 1.238 -1.380 1.00 94.25 88 GLY A C 1
ATOM 712 O O . GLY A 1 88 ? -7.857 2.116 -2.242 1.00 94.25 88 GLY A O 1
ATOM 713 N N . ILE A 1 89 ? -6.821 0.317 -1.389 1.00 96.38 89 ILE A N 1
ATOM 714 C CA . ILE A 1 89 ? -5.789 0.173 -2.420 1.00 96.38 89 ILE A CA 1
ATOM 715 C C . ILE A 1 89 ? -5.791 -1.270 -2.913 1.00 96.38 89 ILE A C 1
ATOM 717 O O . ILE A 1 89 ? -5.759 -2.207 -2.113 1.00 96.38 89 ILE A O 1
ATOM 721 N N . ASP A 1 90 ? -5.782 -1.448 -4.231 1.00 96.94 90 ASP A N 1
ATOM 722 C CA . ASP A 1 90 ? -5.682 -2.762 -4.858 1.00 96.94 90 ASP A CA 1
ATOM 723 C C . ASP A 1 90 ? -4.429 -2.860 -5.732 1.00 96.94 90 ASP A C 1
ATOM 725 O O . ASP A 1 90 ? -4.345 -2.252 -6.798 1.00 96.94 90 ASP A O 1
ATOM 729 N N . LEU A 1 91 ? -3.452 -3.635 -5.260 1.00 97.38 91 LEU A N 1
ATOM 730 C CA . LEU A 1 91 ? -2.178 -3.935 -5.914 1.00 97.38 91 LEU A CA 1
ATOM 731 C C . LEU A 1 91 ? -2.176 -5.332 -6.552 1.00 97.38 91 LEU A C 1
ATOM 733 O O . LEU A 1 91 ? -1.104 -5.869 -6.854 1.00 97.38 91 LEU A O 1
ATOM 737 N N . SER A 1 92 ? -3.344 -5.949 -6.752 1.00 96.31 92 SER A N 1
ATOM 738 C CA . SER A 1 92 ? -3.410 -7.336 -7.206 1.00 96.31 92 SER A CA 1
ATOM 739 C C . SER A 1 92 ? -2.678 -7.536 -8.534 1.00 96.31 92 SER A C 1
ATOM 741 O O . SER A 1 92 ? -2.829 -6.762 -9.485 1.00 96.31 92 SER A O 1
ATOM 743 N N . TYR A 1 93 ? -1.901 -8.614 -8.626 1.00 96.56 93 TYR A N 1
ATOM 744 C CA . TYR A 1 93 ? -1.081 -8.989 -9.782 1.00 96.56 93 TYR A CA 1
ATOM 745 C C . TYR A 1 93 ? 0.020 -7.980 -10.161 1.00 96.56 93 TYR A C 1
ATOM 747 O O . TYR A 1 93 ? 0.639 -8.120 -11.226 1.00 96.56 93 TYR A O 1
ATOM 755 N N . SER A 1 94 ? 0.283 -6.971 -9.330 1.00 97.50 94 SER A N 1
ATOM 756 C CA . SER A 1 94 ? 1.301 -5.948 -9.586 1.00 97.50 94 SER A CA 1
ATOM 757 C C . SER A 1 94 ? 2.708 -6.407 -9.199 1.00 97.50 94 SER A C 1
ATOM 759 O O . SER A 1 94 ? 2.894 -7.384 -8.472 1.00 97.50 94 SER A O 1
ATOM 761 N N . LEU A 1 95 ? 3.707 -5.721 -9.747 1.00 97.31 95 LEU A N 1
ATOM 762 C CA . LEU A 1 95 ? 5.123 -5.871 -9.435 1.00 97.31 95 LEU A CA 1
ATOM 763 C C . LEU A 1 95 ? 5.609 -4.591 -8.771 1.00 97.31 95 LEU A C 1
ATOM 765 O O . LEU A 1 95 ? 5.552 -3.536 -9.394 1.00 97.31 95 LEU A O 1
ATOM 769 N N . ILE A 1 96 ? 6.103 -4.688 -7.548 1.00 97.81 96 ILE A N 1
ATOM 770 C CA . ILE A 1 96 ? 6.702 -3.575 -6.820 1.00 97.81 96 ILE A CA 1
ATOM 771 C C . ILE A 1 96 ? 8.217 -3.736 -6.889 1.00 97.81 96 ILE A C 1
ATOM 773 O O . ILE A 1 96 ? 8.747 -4.753 -6.438 1.00 97.81 96 ILE A O 1
ATOM 777 N N . ARG A 1 97 ? 8.902 -2.760 -7.487 1.00 97.31 97 ARG A N 1
ATOM 778 C CA . ARG A 1 97 ? 10.368 -2.696 -7.526 1.00 97.31 97 ARG A CA 1
ATOM 779 C C . ARG A 1 97 ? 10.849 -1.684 -6.504 1.00 97.31 97 ARG A C 1
ATOM 781 O O . ARG A 1 97 ? 10.280 -0.602 -6.436 1.00 97.31 97 ARG A O 1
ATOM 788 N N . GLY A 1 98 ? 11.912 -1.986 -5.769 1.00 95.81 98 GLY A N 1
ATOM 789 C CA . GLY A 1 98 ? 12.340 -1.146 -4.652 1.00 95.81 98 GLY A CA 1
ATOM 790 C C . GLY A 1 98 ? 11.486 -1.354 -3.401 1.00 95.81 98 GLY A C 1
ATOM 791 O O . GLY A 1 98 ? 10.572 -2.181 -3.379 1.00 95.81 98 GLY A O 1
ATOM 792 N N . GLU A 1 99 ? 11.843 -0.638 -2.341 1.00 94.94 99 GLU A N 1
ATOM 793 C CA . GLU A 1 99 ? 11.222 -0.787 -1.026 1.00 94.94 99 GLU A CA 1
ATOM 794 C C . GLU A 1 99 ? 9.820 -0.158 -0.989 1.00 94.94 99 GLU A C 1
ATOM 796 O O . GLU A 1 99 ? 9.632 0.992 -1.405 1.00 94.94 99 GLU A O 1
ATOM 801 N N . LEU A 1 100 ? 8.836 -0.914 -0.482 1.00 95.38 100 LEU A N 1
ATOM 802 C CA . LEU A 1 100 ? 7.517 -0.375 -0.144 1.00 95.38 100 LEU A CA 1
ATOM 803 C C . LEU A 1 100 ? 7.446 -0.072 1.354 1.00 95.38 100 LEU A C 1
ATOM 805 O O . LEU A 1 100 ? 7.495 -0.992 2.165 1.00 95.38 100 LEU A O 1
ATOM 809 N N . THR A 1 101 ? 7.231 1.193 1.699 1.00 93.88 101 THR A N 1
ATOM 810 C CA . THR A 1 101 ? 7.172 1.692 3.077 1.00 93.88 101 THR A CA 1
ATOM 811 C C . THR A 1 101 ? 5.754 2.171 3.374 1.00 93.88 101 THR A C 1
ATOM 813 O O . THR A 1 101 ? 5.339 3.255 2.963 1.00 93.88 101 THR A O 1
ATOM 816 N N . ILE A 1 102 ? 4.954 1.354 4.062 1.00 91.19 102 ILE A N 1
ATOM 817 C CA . ILE A 1 102 ? 3.540 1.677 4.315 1.00 91.19 102 ILE A CA 1
ATOM 818 C C . ILE A 1 102 ? 3.365 2.906 5.213 1.00 91.19 102 ILE A C 1
ATOM 820 O O . ILE A 1 102 ? 2.375 3.633 5.076 1.00 91.19 102 ILE A O 1
ATOM 824 N N . GLN A 1 103 ? 4.344 3.195 6.069 1.00 88.50 103 GLN A N 1
ATOM 825 C CA . GLN A 1 103 ? 4.350 4.370 6.944 1.00 88.50 103 GLN A CA 1
ATOM 826 C C . GLN A 1 103 ? 4.350 5.699 6.172 1.00 88.50 103 GLN A C 1
ATOM 828 O O . GLN A 1 103 ? 3.976 6.741 6.723 1.00 88.50 103 GLN A O 1
ATOM 833 N N . ASP A 1 104 ? 4.726 5.660 4.892 1.00 90.19 104 ASP A N 1
ATOM 834 C CA . ASP A 1 104 ? 4.704 6.812 3.991 1.00 90.19 104 ASP A CA 1
ATOM 835 C C . ASP A 1 104 ? 3.385 6.933 3.211 1.00 90.19 104 ASP A C 1
ATOM 837 O O . ASP A 1 104 ? 3.124 7.961 2.588 1.00 90.19 104 ASP A O 1
ATOM 841 N N . LEU A 1 105 ? 2.516 5.917 3.276 1.00 89.38 105 LEU A N 1
ATOM 842 C CA . LEU A 1 105 ? 1.171 5.940 2.691 1.00 89.38 105 LEU A CA 1
ATOM 843 C C . LEU A 1 105 ? 0.085 6.248 3.726 1.00 89.38 105 LEU A C 1
ATOM 845 O O . LEU A 1 105 ? -0.896 6.919 3.407 1.00 89.38 105 LEU A O 1
ATOM 849 N N . GLY A 1 106 ? 0.227 5.739 4.950 1.00 81.06 106 GLY A N 1
ATOM 850 C CA . GLY A 1 106 ? -0.827 5.825 5.956 1.00 81.06 106 GLY A CA 1
ATOM 851 C C . GLY A 1 106 ? -0.893 7.144 6.732 1.00 81.06 106 GLY A C 1
ATOM 852 O O . GLY A 1 106 ? -0.141 8.100 6.514 1.00 81.06 106 GLY A O 1
ATOM 853 N N . LEU A 1 107 ? -1.861 7.193 7.648 1.00 78.19 107 LEU A N 1
ATOM 854 C CA . LEU A 1 107 ? -2.077 8.296 8.579 1.00 78.19 107 LEU A CA 1
ATOM 855 C C . LEU A 1 107 ? -1.173 8.117 9.794 1.00 78.19 107 LEU A C 1
ATOM 857 O O . LEU A 1 107 ? -1.350 7.166 10.549 1.00 78.19 107 LEU A O 1
ATOM 861 N N . ARG A 1 108 ? -0.234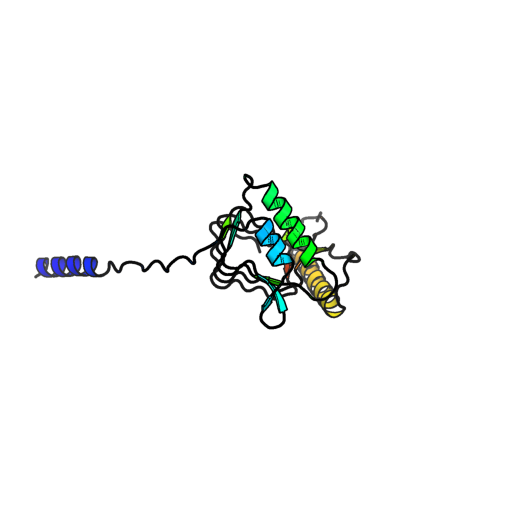 9.034 10.018 1.00 75.94 108 ARG A N 1
ATOM 862 C CA . ARG A 1 108 ? 0.582 9.003 11.236 1.00 75.94 108 ARG A CA 1
ATOM 863 C C . ARG A 1 108 ? -0.253 9.508 12.409 1.00 75.94 108 ARG A C 1
ATOM 865 O O . ARG A 1 108 ? -0.786 10.616 12.360 1.00 75.94 108 ARG A O 1
ATOM 872 N N . THR A 1 109 ? -0.384 8.684 13.441 1.00 67.06 109 THR A N 1
ATOM 873 C CA . THR A 1 109 ? -1.027 9.046 14.701 1.00 67.06 109 THR A CA 1
ATOM 874 C C . THR A 1 109 ? -0.092 8.747 15.857 1.00 67.06 109 THR A C 1
ATOM 876 O O . THR A 1 109 ? 0.503 7.670 15.949 1.00 67.06 109 THR A O 1
ATOM 879 N N . ASP A 1 110 ? -0.019 9.691 16.785 1.00 65.38 110 ASP A N 1
ATOM 880 C CA . ASP A 1 110 ? 0.528 9.412 18.101 1.00 65.38 110 ASP A CA 1
ATOM 881 C C . ASP A 1 110 ? -0.503 8.580 18.873 1.00 65.38 110 ASP A C 1
ATOM 883 O O . ASP A 1 110 ? -1.700 8.872 18.832 1.00 65.38 110 ASP A O 1
ATOM 887 N N . LEU A 1 111 ? -0.050 7.552 19.595 1.00 54.84 111 LEU A N 1
ATOM 888 C CA . LEU A 1 111 ? -0.891 6.637 20.387 1.00 54.84 111 LEU A CA 1
ATOM 889 C C . LEU A 1 111 ? -1.848 7.329 21.379 1.00 54.84 111 LEU A C 1
ATOM 891 O O . LEU A 1 111 ? -2.824 6.726 21.823 1.00 54.84 111 LEU A O 1
ATOM 895 N N . PHE A 1 112 ? -1.555 8.577 21.753 1.00 50.56 112 PHE A N 1
ATOM 896 C CA . PHE A 1 112 ? -2.242 9.317 22.816 1.00 50.56 112 PHE A CA 1
ATOM 897 C C . PHE A 1 112 ? -2.680 10.733 22.401 1.00 50.56 112 PHE A C 1
ATOM 899 O O . PHE A 1 112 ? -3.238 11.462 23.219 1.00 50.56 112 PHE A O 1
ATOM 906 N N . GLY A 1 113 ? -2.418 11.138 21.154 1.00 49.69 113 GLY A N 1
ATOM 907 C CA . GLY A 1 113 ? -2.643 12.501 20.668 1.00 49.69 113 GLY A CA 1
ATOM 908 C C . GLY A 1 113 ? -3.980 12.665 19.951 1.00 49.69 113 GLY A C 1
ATOM 909 O O . GLY A 1 113 ? -4.446 11.755 19.268 1.00 49.69 113 GLY A O 1
ATOM 910 N N . GLN A 1 114 ? -4.595 13.843 20.094 1.00 50.00 114 GLN A N 1
ATOM 911 C CA . GLN A 1 114 ? -5.766 14.239 19.313 1.00 50.00 114 GLN A CA 1
ATOM 912 C C . GLN A 1 114 ? -5.412 14.172 17.829 1.00 50.00 114 GLN A C 1
ATOM 914 O O . GLN A 1 114 ? -4.603 14.954 17.333 1.00 50.00 114 GLN A O 1
ATOM 919 N N . THR A 1 115 ? -5.970 13.193 17.130 1.00 54.31 115 THR A N 1
ATOM 920 C CA . THR A 1 115 ? -5.645 12.981 15.730 1.00 54.31 115 THR A CA 1
ATOM 921 C C . THR A 1 115 ? -6.292 14.093 14.904 1.00 54.31 115 THR A C 1
ATOM 923 O O . THR A 1 115 ? -7.492 14.324 15.049 1.00 54.31 115 THR A O 1
ATOM 926 N N . PRO A 1 116 ? -5.555 14.777 14.011 1.00 55.25 116 PRO A N 1
ATOM 927 C CA . PRO A 1 116 ? -6.095 15.876 13.204 1.00 55.25 116 PRO A CA 1
ATOM 928 C C . PRO A 1 116 ? -7.075 15.413 12.107 1.00 55.25 116 PRO A C 1
ATOM 930 O O . PRO A 1 116 ? -7.464 16.202 11.249 1.00 55.25 116 PRO A O 1
ATOM 933 N N . PHE A 1 117 ? -7.483 14.141 12.118 1.00 60.75 117 PHE A N 1
ATOM 934 C CA . PHE A 1 117 ? -8.306 13.518 11.089 1.00 60.75 117 PHE A CA 1
ATOM 935 C C . PHE A 1 117 ? -9.662 13.090 11.657 1.00 60.75 117 PHE A C 1
ATOM 937 O O . PHE A 1 117 ? -9.719 12.567 12.773 1.00 60.75 117 PHE A O 1
ATOM 944 N N . PRO A 1 118 ? -10.760 13.258 10.899 1.00 66.62 118 PRO A N 1
ATOM 945 C CA . PRO A 1 118 ? -12.098 12.924 11.363 1.00 66.62 118 PRO A CA 1
ATOM 946 C C . PRO A 1 118 ? -12.330 11.411 11.267 1.00 66.62 118 PRO A C 1
ATOM 948 O O . PRO A 1 118 ? -13.022 10.925 10.373 1.00 66.62 118 PRO A O 1
ATOM 951 N N . PHE A 1 119 ? -11.723 10.651 12.178 1.00 72.50 119 PHE A N 1
ATOM 952 C CA . PHE A 1 119 ? -12.106 9.261 12.412 1.00 72.50 119 PHE A CA 1
ATOM 953 C C . PHE A 1 119 ? -13.541 9.217 12.932 1.00 72.50 119 PHE A C 1
ATOM 955 O O . PHE A 1 119 ? -13.910 10.002 13.810 1.00 72.50 119 PHE A O 1
ATOM 962 N N . SER A 1 120 ? -14.330 8.269 12.436 1.00 75.81 120 SER A N 1
ATOM 963 C CA . SER A 1 120 ? -15.634 7.946 13.014 1.00 75.81 120 SER A CA 1
ATOM 964 C C . SER A 1 120 ? -15.489 7.443 14.454 1.00 75.81 120 SER A C 1
ATOM 966 O O . SER A 1 120 ? -14.443 6.922 14.848 1.00 75.81 120 SER A O 1
ATOM 968 N N . GLU A 1 121 ? -16.551 7.554 15.254 1.00 77.19 121 GLU A N 1
ATOM 969 C CA . GLU A 1 121 ? -16.540 7.101 16.653 1.00 77.19 121 GLU A CA 1
ATOM 970 C C . GLU A 1 121 ? -16.157 5.617 16.788 1.00 77.19 121 GLU A C 1
ATOM 972 O O . GLU A 1 121 ? -15.414 5.241 17.697 1.00 77.19 121 GLU A O 1
ATOM 977 N N . ALA A 1 122 ? -16.599 4.779 15.844 1.00 78.62 122 ALA A N 1
ATOM 978 C CA . ALA A 1 122 ? -16.263 3.359 15.805 1.00 78.62 122 ALA A CA 1
ATOM 979 C C . ALA A 1 122 ? -14.765 3.117 15.539 1.00 78.62 122 ALA A C 1
ATOM 981 O O . ALA A 1 122 ? -14.141 2.324 16.249 1.00 78.62 122 ALA A O 1
ATOM 982 N N . GLU A 1 123 ? -14.174 3.830 14.571 1.00 78.38 123 GLU A N 1
ATOM 983 C CA . GLU A 1 123 ? -12.735 3.756 14.271 1.00 78.38 123 GLU A CA 1
ATOM 984 C C . GLU A 1 123 ? -11.902 4.209 15.480 1.00 78.38 123 GLU A C 1
ATOM 986 O O . GLU A 1 123 ? -10.949 3.531 15.864 1.00 78.38 123 GLU A O 1
ATOM 991 N N . GLN A 1 124 ? -12.293 5.305 16.141 1.00 77.88 124 GLN A N 1
ATOM 992 C CA . GLN A 1 124 ? -11.604 5.795 17.341 1.00 77.88 124 GLN A CA 1
ATOM 993 C C . GLN A 1 124 ? -11.680 4.799 18.500 1.00 77.88 124 GLN A C 1
ATOM 995 O O . GLN A 1 124 ? -10.690 4.585 19.200 1.00 77.88 124 GLN A O 1
ATOM 1000 N N . ALA A 1 125 ? -12.844 4.184 18.724 1.00 79.94 125 ALA A N 1
ATOM 1001 C CA . ALA A 1 125 ? -13.010 3.187 19.773 1.00 79.94 125 ALA A CA 1
ATOM 1002 C C . ALA A 1 125 ? -12.138 1.948 19.516 1.00 79.94 125 ALA A C 1
ATOM 1004 O O . ALA A 1 125 ? -11.525 1.427 20.450 1.00 79.94 125 ALA A O 1
ATOM 1005 N N . GL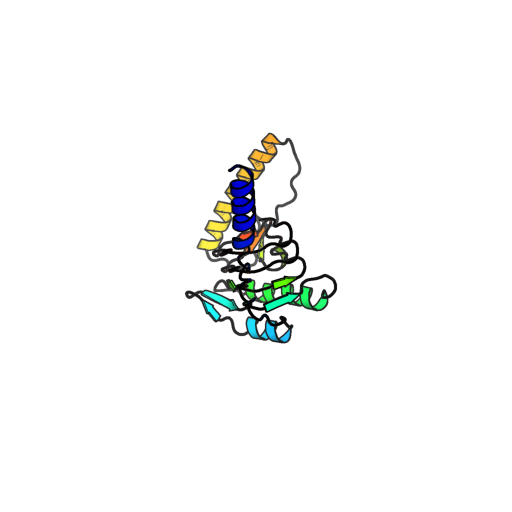N A 1 126 ? -12.042 1.493 18.263 1.00 81.12 126 GLN A N 1
ATOM 1006 C CA . GLN A 1 126 ? -11.162 0.388 17.882 1.00 81.12 126 GLN A CA 1
ATOM 1007 C C . GLN A 1 126 ? -9.687 0.748 18.081 1.00 81.12 126 GLN A C 1
ATOM 1009 O O . GLN A 1 126 ? -8.990 0.037 18.804 1.00 81.12 126 GLN A O 1
ATOM 1014 N N . LEU A 1 127 ? -9.249 1.896 17.554 1.00 79.50 127 LEU A N 1
ATOM 1015 C CA . LEU A 1 127 ? -7.880 2.388 17.723 1.00 79.50 127 LEU A CA 1
ATOM 1016 C C . LEU A 1 127 ? -7.492 2.505 19.198 1.00 79.50 127 LEU A C 1
ATOM 1018 O O . LEU A 1 127 ? -6.412 2.058 19.576 1.00 79.50 127 LEU A O 1
ATOM 1022 N N . LYS A 1 128 ? -8.372 3.042 20.054 1.00 80.06 128 LYS A N 1
ATOM 1023 C CA . LYS A 1 128 ? -8.121 3.146 21.501 1.00 80.06 128 LYS A CA 1
ATOM 1024 C C . LYS A 1 128 ? -7.959 1.772 22.148 1.00 80.06 128 LYS A C 1
ATOM 1026 O O . LYS A 1 128 ? -7.019 1.576 22.914 1.00 80.06 128 LYS A O 1
ATOM 1031 N N . ARG A 1 129 ? -8.844 0.814 21.844 1.00 80.69 129 ARG A N 1
ATOM 1032 C CA . ARG A 1 129 ? -8.757 -0.550 22.398 1.00 80.69 129 ARG A CA 1
ATOM 1033 C C . ARG A 1 129 ? -7.448 -1.234 22.018 1.00 80.69 129 ARG A C 1
ATOM 1035 O O . ARG A 1 129 ? -6.788 -1.805 22.886 1.00 80.69 129 ARG A O 1
ATOM 1042 N N . ASP A 1 130 ? -7.068 -1.160 20.750 1.00 77.44 130 ASP A N 1
ATOM 1043 C CA . ASP A 1 130 ? -5.888 -1.868 20.262 1.00 77.44 130 ASP A CA 1
ATOM 1044 C C . ASP A 1 130 ? -4.586 -1.166 20.671 1.00 77.44 130 ASP A C 1
ATOM 1046 O O . ASP A 1 130 ? -3.640 -1.835 21.090 1.00 77.44 130 ASP A O 1
ATOM 1050 N N . SER A 1 131 ? -4.572 0.170 20.713 1.00 76.00 131 SER A N 1
ATOM 1051 C CA . SER A 1 131 ? -3.468 0.956 21.289 1.00 76.00 131 SER A CA 1
ATOM 1052 C C . SER A 1 131 ? -3.208 0.596 22.754 1.00 76.00 131 SER A C 1
ATOM 1054 O O . SER A 1 131 ? -2.060 0.400 23.154 1.00 76.00 131 SER A O 1
ATOM 1056 N N . LEU A 1 132 ? -4.266 0.443 23.561 1.00 77.06 132 LEU A N 1
ATOM 1057 C CA . LEU A 1 132 ? -4.136 0.026 24.960 1.00 77.06 132 LEU A CA 1
ATOM 1058 C C . LEU A 1 132 ? -3.546 -1.383 25.086 1.00 77.06 132 LEU A C 1
ATOM 1060 O O . LEU A 1 132 ? -2.680 -1.608 25.932 1.00 77.06 132 LEU A O 1
ATOM 1064 N N . ARG A 1 133 ? -3.967 -2.323 24.231 1.00 78.75 133 ARG A N 1
ATOM 1065 C CA . ARG A 1 133 ? -3.420 -3.688 24.214 1.00 78.75 133 ARG A CA 1
ATOM 1066 C C . ARG A 1 133 ? -1.932 -3.690 23.850 1.00 78.75 133 ARG A C 1
ATOM 1068 O O . ARG A 1 133 ? -1.145 -4.341 24.535 1.00 78.75 133 ARG A O 1
ATOM 1075 N N . LEU A 1 134 ? -1.530 -2.939 22.822 1.00 75.25 134 LEU A N 1
ATOM 1076 C CA . LEU A 1 134 ? -0.122 -2.801 22.426 1.00 75.25 134 LEU A CA 1
ATOM 1077 C C . LEU A 1 134 ? 0.724 -2.169 23.538 1.00 75.25 134 LEU A C 1
ATOM 1079 O O . LEU A 1 134 ? 1.838 -2.616 23.822 1.00 75.25 134 LEU A O 1
ATOM 1083 N N . PHE A 1 135 ? 0.183 -1.166 24.228 1.00 74.56 135 PHE A N 1
ATOM 1084 C CA . PHE A 1 135 ? 0.854 -0.559 25.372 1.00 74.56 135 PHE A CA 1
ATOM 1085 C C . PHE A 1 135 ? 1.056 -1.561 26.519 1.00 74.56 135 PHE A C 1
ATOM 1087 O O . PHE A 1 135 ? 2.137 -1.630 27.098 1.00 74.56 135 PHE A O 1
ATOM 1094 N N . GLN A 1 136 ? 0.054 -2.388 26.823 1.00 78.81 136 GLN A N 1
ATOM 1095 C CA . GLN A 1 136 ? 0.177 -3.434 27.840 1.00 78.81 136 GLN A CA 1
ATOM 1096 C C . GLN A 1 136 ? 1.226 -4.483 27.458 1.00 78.81 136 GLN A C 1
ATOM 1098 O O . GLN A 1 136 ? 2.094 -4.788 28.271 1.00 78.81 136 GLN A O 1
ATOM 1103 N N . LEU A 1 137 ? 1.205 -4.981 26.220 1.00 76.94 137 LEU A N 1
ATOM 1104 C CA . LEU A 1 137 ? 2.189 -5.955 25.739 1.00 76.94 137 LEU A CA 1
ATOM 1105 C C . LEU A 1 137 ? 3.613 -5.394 25.767 1.00 76.94 137 LEU A C 1
ATOM 1107 O O . LEU A 1 137 ? 4.526 -6.062 26.246 1.00 76.94 137 LEU A O 1
ATOM 1111 N N . SER A 1 138 ? 3.796 -4.148 25.327 1.00 72.88 138 SER A N 1
ATOM 1112 C CA . SER A 1 138 ? 5.103 -3.491 25.395 1.00 72.88 138 SER A CA 1
AT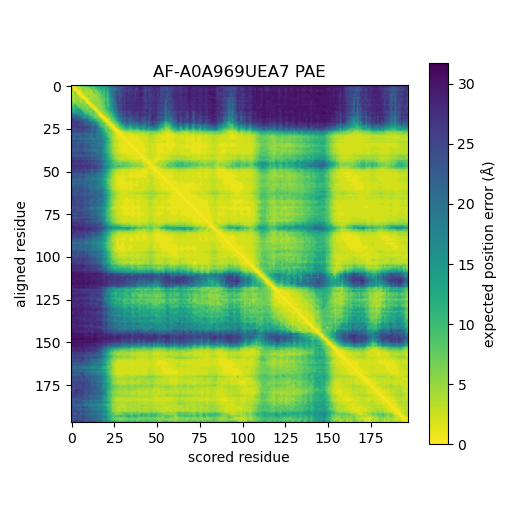OM 1113 C C . SER A 1 138 ? 5.552 -3.231 26.835 1.00 72.88 138 SER A C 1
ATOM 1115 O O . SER A 1 138 ? 6.742 -3.265 27.116 1.00 72.88 138 SER A O 1
ATOM 1117 N N . ASN A 1 139 ? 4.647 -2.959 27.782 1.00 73.69 139 ASN A N 1
ATOM 1118 C CA . ASN A 1 139 ? 5.006 -2.866 29.204 1.00 73.69 139 ASN A CA 1
ATOM 1119 C C . ASN A 1 139 ? 5.448 -4.218 29.768 1.00 73.69 139 ASN A C 1
ATOM 1121 O O . ASN A 1 139 ? 6.424 -4.277 30.512 1.00 73.69 139 ASN A O 1
ATOM 1125 N N . LEU A 1 140 ? 4.754 -5.298 29.404 1.00 75.75 140 LEU A N 1
ATOM 1126 C CA . LEU A 1 140 ? 5.109 -6.646 29.841 1.00 75.75 140 LEU A CA 1
ATOM 1127 C C . LEU A 1 140 ? 6.473 -7.065 29.285 1.00 75.75 140 LEU A C 1
ATOM 1129 O O . LEU A 1 140 ? 7.318 -7.518 30.051 1.00 75.75 140 LEU A O 1
ATOM 1133 N N . SER A 1 141 ? 6.737 -6.845 27.992 1.00 71.81 141 SER A N 1
ATOM 1134 C CA . SER A 1 141 ? 8.056 -7.129 27.414 1.00 71.81 141 SER A CA 1
ATOM 1135 C C . SER A 1 141 ? 9.155 -6.271 28.049 1.00 71.81 141 SER A C 1
ATOM 1137 O O . SER A 1 141 ? 10.213 -6.794 28.382 1.00 71.81 141 SER A O 1
ATOM 1139 N N . ARG A 1 142 ? 8.893 -4.985 28.325 1.00 70.06 142 ARG A N 1
ATOM 1140 C CA . ARG A 1 142 ? 9.819 -4.094 29.051 1.00 70.06 142 ARG A CA 1
ATOM 1141 C C . ARG A 1 142 ? 10.138 -4.591 30.455 1.00 70.06 142 ARG A C 1
ATOM 1143 O O . ARG A 1 142 ? 11.303 -4.586 30.843 1.00 70.06 142 ARG A O 1
ATOM 1150 N N . SER A 1 143 ? 9.129 -5.050 31.197 1.00 68.38 143 SER A N 1
ATOM 1151 C CA . SER A 1 143 ? 9.326 -5.627 32.530 1.00 68.38 143 SER A CA 1
ATOM 1152 C C . SER A 1 143 ? 10.209 -6.875 32.496 1.00 68.38 143 SER A C 1
ATOM 1154 O O . SER A 1 143 ? 10.904 -7.145 33.470 1.00 68.38 143 SER A O 1
ATOM 1156 N N . LEU A 1 144 ? 10.185 -7.626 31.392 1.00 71.12 144 LEU A N 1
ATOM 1157 C CA . LEU A 1 144 ? 11.017 -8.812 31.188 1.00 71.12 144 LEU A CA 1
ATOM 1158 C C . LEU A 1 144 ? 12.426 -8.474 30.667 1.00 71.12 144 LEU A C 1
ATOM 1160 O O . LEU A 1 144 ? 13.354 -9.240 30.908 1.00 71.12 144 LEU A O 1
ATOM 1164 N N . LEU A 1 145 ? 12.596 -7.341 29.975 1.00 73.12 145 LEU A N 1
ATOM 1165 C CA . LEU A 1 145 ? 13.851 -6.934 29.325 1.00 73.12 145 LEU A CA 1
ATOM 1166 C C . LEU A 1 145 ? 14.649 -5.854 30.081 1.00 73.12 145 LEU A C 1
ATOM 1168 O O . LEU A 1 145 ? 15.733 -5.494 29.630 1.00 73.12 145 LEU A O 1
ATOM 1172 N N . LEU A 1 146 ? 14.147 -5.330 31.210 1.00 60.03 146 LEU A N 1
ATOM 1173 C CA . LEU A 1 146 ? 14.803 -4.293 32.035 1.00 60.03 146 LEU A CA 1
ATOM 1174 C C . LEU A 1 146 ? 15.227 -3.026 31.251 1.00 60.03 146 LEU A C 1
ATOM 1176 O O . LEU A 1 146 ? 16.160 -2.327 31.641 1.00 60.03 146 LEU A O 1
ATOM 1180 N N . GLN A 1 147 ? 14.546 -2.704 30.147 1.00 56.75 147 GLN A N 1
ATOM 1181 C CA . GLN A 1 147 ? 14.837 -1.523 29.325 1.00 56.75 147 GLN A CA 1
ATOM 1182 C C . GLN A 1 147 ? 13.945 -0.337 29.728 1.00 56.75 147 GLN A C 1
ATOM 1184 O O . GLN A 1 147 ? 12.717 -0.429 29.716 1.00 56.75 147 GLN A O 1
ATOM 1189 N N . SER A 1 148 ? 14.575 0.786 30.088 1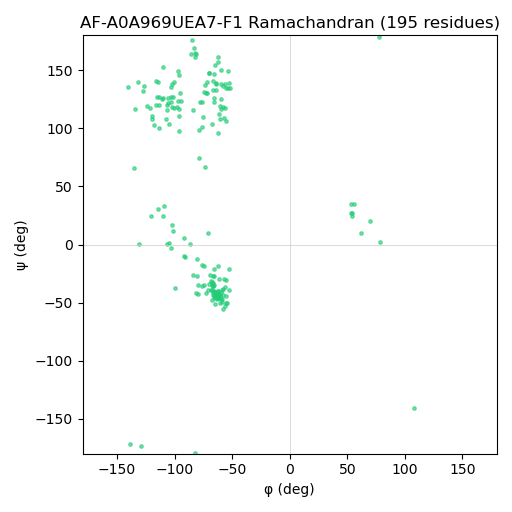.00 51.12 148 SER A N 1
ATOM 1190 C CA . SER A 1 148 ? 13.962 1.918 30.803 1.00 51.12 148 SER A CA 1
ATOM 1191 C C . SER A 1 148 ? 13.658 3.166 29.958 1.00 51.12 148 SER A C 1
ATOM 1193 O O . SER A 1 148 ? 13.120 4.132 30.494 1.00 51.12 148 SER A O 1
ATOM 1195 N N . GLN A 1 149 ? 13.918 3.170 28.646 1.00 46.25 149 GLN A N 1
ATOM 1196 C CA . GLN A 1 149 ? 13.570 4.298 27.769 1.00 46.25 149 GLN A CA 1
ATOM 1197 C C . GLN A 1 149 ? 12.921 3.817 26.471 1.00 46.25 149 GLN A C 1
ATOM 1199 O O . GLN A 1 149 ? 13.547 3.134 25.668 1.00 46.25 149 GLN A O 1
ATOM 1204 N N . ALA A 1 150 ? 11.656 4.195 26.267 1.00 54.56 150 ALA A N 1
ATOM 1205 C CA . ALA A 1 150 ? 10.932 3.970 25.021 1.00 54.56 150 ALA A CA 1
ATOM 1206 C C . ALA A 1 150 ? 10.700 5.313 24.320 1.00 54.56 150 ALA A C 1
ATOM 1208 O O . ALA A 1 150 ? 10.125 6.231 24.909 1.00 54.56 150 ALA A O 1
ATOM 1209 N N . ALA A 1 151 ? 11.136 5.414 23.063 1.00 54.38 151 ALA A N 1
ATOM 1210 C CA . ALA A 1 151 ? 10.697 6.471 22.161 1.00 54.38 151 ALA A CA 1
ATOM 1211 C C . ALA A 1 151 ? 9.164 6.402 21.990 1.00 54.38 151 ALA A C 1
ATOM 1213 O O . ALA A 1 151 ? 8.590 5.311 22.097 1.00 54.38 151 ALA A O 1
ATOM 1214 N N . PRO A 1 152 ? 8.478 7.532 21.738 1.00 57.59 152 PRO A N 1
ATOM 1215 C CA . PRO A 1 152 ? 7.054 7.505 21.433 1.00 57.59 152 PRO A CA 1
ATOM 1216 C C . PRO A 1 152 ? 6.821 6.626 20.199 1.00 57.59 152 PRO A C 1
ATOM 1218 O O . PRO A 1 152 ? 7.349 6.897 19.122 1.00 57.59 152 PRO A O 1
ATOM 1221 N N . LEU A 1 153 ? 6.055 5.548 20.376 1.00 65.31 153 LEU A N 1
ATOM 1222 C CA . LEU A 1 153 ? 5.644 4.659 19.293 1.00 65.31 153 LEU A CA 1
ATOM 1223 C C . LEU A 1 153 ? 4.685 5.438 18.384 1.00 65.31 153 LEU A C 1
ATOM 1225 O O . LEU A 1 153 ? 3.530 5.676 18.743 1.00 65.31 153 LEU A O 1
ATOM 1229 N N . GLN A 1 154 ? 5.189 5.873 17.232 1.00 70.88 154 GLN A N 1
ATOM 1230 C CA . GLN A 1 154 ? 4.366 6.438 16.168 1.00 70.88 154 GLN A CA 1
ATOM 1231 C C . GLN A 1 154 ? 3.685 5.284 15.440 1.00 70.88 154 GLN A C 1
ATOM 1233 O O . GLN A 1 154 ? 4.361 4.384 14.942 1.00 70.88 154 GLN A O 1
ATOM 1238 N N . LEU A 1 155 ? 2.354 5.302 15.390 1.00 78.81 155 LEU A N 1
ATOM 1239 C CA . LEU A 1 155 ? 1.591 4.321 14.631 1.00 78.81 155 LEU A CA 1
ATOM 1240 C C . LEU A 1 155 ? 1.153 4.915 13.300 1.00 78.81 155 LEU A C 1
ATOM 1242 O O . LEU A 1 155 ? 0.718 6.064 13.214 1.00 78.81 155 LEU A O 1
ATOM 1246 N N . THR A 1 156 ? 1.219 4.098 12.260 1.00 85.25 156 THR A N 1
ATOM 1247 C CA . THR A 1 156 ? 0.609 4.397 10.968 1.00 85.25 156 THR A CA 1
ATOM 1248 C C . THR A 1 156 ? -0.756 3.732 10.917 1.00 85.25 156 THR A C 1
ATOM 1250 O O . THR A 1 156 ? -0.863 2.549 11.191 1.00 85.25 156 THR A O 1
ATOM 1253 N N . VAL A 1 157 ? -1.815 4.446 10.550 1.00 87.25 157 VAL A N 1
ATOM 1254 C CA . VAL A 1 157 ? -3.159 3.878 10.401 1.00 87.25 157 VAL A CA 1
ATOM 1255 C C . VAL A 1 157 ? -3.548 3.838 8.930 1.00 87.25 157 VAL A C 1
ATOM 1257 O O . VAL A 1 157 ? -3.540 4.864 8.245 1.00 87.25 157 VAL A O 1
ATOM 1260 N N . LEU A 1 158 ? -3.946 2.659 8.452 1.00 89.12 158 LEU A N 1
ATOM 1261 C CA . LEU A 1 158 ? -4.587 2.477 7.152 1.00 89.12 158 LEU A CA 1
ATOM 1262 C C . LEU A 1 158 ? -6.076 2.184 7.344 1.00 89.12 158 LEU A C 1
ATOM 1264 O O . LEU A 1 158 ? -6.462 1.178 7.936 1.00 89.12 158 LEU A O 1
ATOM 1268 N N . ARG A 1 159 ? -6.918 3.098 6.848 1.00 88.19 159 ARG A N 1
ATOM 1269 C CA . ARG A 1 159 ? -8.379 3.046 7.024 1.00 88.19 159 ARG A CA 1
ATOM 1270 C C . ARG A 1 159 ? -9.069 2.104 6.040 1.00 88.19 159 ARG A C 1
ATOM 1272 O O . ARG A 1 159 ? -10.005 1.406 6.410 1.00 88.19 159 ARG A O 1
ATOM 1279 N N . GLY A 1 160 ? -8.642 2.134 4.779 1.00 89.75 160 GLY A N 1
ATOM 1280 C CA . GLY A 1 160 ? -9.231 1.333 3.711 1.00 89.75 160 GLY A CA 1
ATOM 1281 C C . GLY A 1 160 ? -8.654 -0.073 3.621 1.00 89.75 160 GLY A C 1
ATOM 1282 O O . GLY A 1 160 ? -7.721 -0.434 4.337 1.00 89.75 160 GLY A O 1
ATOM 1283 N N . THR A 1 161 ? -9.220 -0.870 2.718 1.00 93.69 161 THR A N 1
ATOM 1284 C CA . THR A 1 161 ? -8.718 -2.213 2.430 1.00 93.69 161 THR A CA 1
ATOM 1285 C C . THR A 1 161 ? -7.378 -2.161 1.705 1.00 93.69 161 THR A C 1
ATOM 1287 O O . THR A 1 161 ? -7.127 -1.259 0.906 1.00 93.69 161 THR A O 1
ATOM 1290 N N . LEU A 1 162 ? -6.523 -3.146 1.960 1.00 95.31 162 LEU A N 1
ATOM 1291 C CA . LEU A 1 162 ? -5.271 -3.341 1.241 1.00 95.31 162 LEU A CA 1
ATOM 1292 C C . LEU A 1 162 ? -5.299 -4.710 0.566 1.00 95.31 162 LEU A C 1
ATOM 1294 O O . LEU A 1 162 ? -5.239 -5.736 1.237 1.00 95.31 162 LEU A O 1
ATOM 1298 N N . THR A 1 163 ? -5.382 -4.721 -0.762 1.00 96.50 163 THR A N 1
ATOM 1299 C CA . THR A 1 163 ? -5.432 -5.958 -1.553 1.00 96.50 163 THR A CA 1
ATOM 1300 C C . THR A 1 163 ? -4.095 -6.171 -2.250 1.00 96.50 163 THR A C 1
ATOM 1302 O O . THR A 1 163 ? -3.661 -5.340 -3.044 1.00 96.50 163 THR A O 1
ATOM 1305 N N . LEU A 1 164 ? -3.440 -7.286 -1.950 1.00 96.62 164 LEU A N 1
ATOM 1306 C CA . LEU A 1 164 ? -2.125 -7.691 -2.444 1.00 96.62 164 LEU A CA 1
ATOM 1307 C C . LEU A 1 164 ? -2.193 -9.040 -3.193 1.00 96.62 164 LEU A C 1
ATOM 1309 O O . LEU A 1 164 ? -1.215 -9.782 -3.256 1.00 96.62 164 LEU A O 1
ATOM 1313 N N . VAL A 1 165 ? -3.352 -9.423 -3.737 1.00 95.94 165 VAL A N 1
ATOM 1314 C CA . VAL A 1 165 ? -3.538 -10.761 -4.324 1.00 95.94 165 VAL A CA 1
ATOM 1315 C C . VAL A 1 165 ? -2.572 -10.985 -5.489 1.00 95.94 165 VAL A C 1
ATOM 1317 O O . VAL A 1 165 ? -2.611 -10.275 -6.492 1.00 95.94 165 VAL A O 1
ATOM 1320 N N . GLN A 1 166 ? -1.702 -11.990 -5.377 1.00 96.00 166 GLN A N 1
ATOM 1321 C CA . GLN A 1 166 ? -0.632 -12.271 -6.345 1.00 96.00 166 GLN A CA 1
ATOM 1322 C C . GLN A 1 166 ? 0.292 -11.072 -6.644 1.00 96.00 166 GLN A C 1
ATOM 1324 O O . GLN A 1 166 ? 0.866 -10.966 -7.735 1.00 96.00 166 GLN A O 1
ATOM 1329 N N . THR A 1 167 ? 0.441 -10.146 -5.696 1.00 96.62 167 THR A N 1
ATOM 1330 C CA . THR A 1 167 ? 1.425 -9.064 -5.788 1.00 96.62 167 THR A CA 1
ATOM 1331 C C . THR A 1 167 ? 2.829 -9.625 -5.590 1.00 96.62 167 THR A C 1
ATOM 1333 O O . THR A 1 167 ? 3.056 -10.491 -4.746 1.00 96.62 167 THR A O 1
ATOM 1336 N N . ARG A 1 168 ? 3.789 -9.134 -6.374 1.00 96.38 168 ARG A N 1
ATOM 1337 C CA . ARG A 1 168 ? 5.203 -9.487 -6.238 1.00 96.38 168 ARG A CA 1
ATOM 1338 C C . ARG A 1 168 ? 6.004 -8.276 -5.792 1.00 96.38 168 ARG A C 1
ATOM 1340 O O . ARG A 1 168 ? 5.972 -7.255 -6.469 1.00 96.38 168 ARG A O 1
ATOM 1347 N N . PHE A 1 169 ? 6.765 -8.428 -4.722 1.00 96.69 169 PHE A N 1
ATOM 1348 C CA . PHE A 1 169 ? 7.751 -7.463 -4.253 1.00 96.69 169 PHE A CA 1
ATOM 1349 C C . PHE A 1 169 ? 9.142 -7.938 -4.676 1.00 96.69 169 PHE A C 1
ATOM 1351 O O . PHE A 1 169 ? 9.490 -9.091 -4.438 1.00 96.69 169 PHE A O 1
ATOM 1358 N N . GLU A 1 170 ? 9.934 -7.101 -5.345 1.00 95.31 170 GLU A N 1
ATOM 1359 C CA . GLU A 1 170 ? 11.334 -7.433 -5.668 1.00 95.31 170 GLU A CA 1
ATOM 1360 C C . GLU A 1 170 ? 12.275 -7.187 -4.481 1.00 95.31 170 GLU A C 1
ATOM 1362 O O . GLU A 1 170 ? 13.300 -7.856 -4.363 1.00 95.31 170 GLU A O 1
ATOM 1367 N N . ASN A 1 171 ? 11.911 -6.262 -3.593 1.00 94.00 171 ASN A N 1
ATOM 1368 C CA . ASN A 1 171 ? 12.702 -5.843 -2.439 1.00 94.00 171 ASN A CA 1
ATOM 1369 C C . ASN A 1 171 ? 11.859 -5.874 -1.155 1.00 94.00 171 ASN A C 1
ATOM 1371 O O . ASN A 1 171 ? 10.723 -6.352 -1.161 1.00 94.00 171 ASN A O 1
ATOM 1375 N N . PHE A 1 172 ? 12.445 -5.374 -0.067 1.00 91.94 172 PHE A N 1
ATOM 1376 C CA . PHE A 1 172 ? 11.833 -5.285 1.253 1.00 91.94 172 PHE A CA 1
ATOM 1377 C C . PHE A 1 172 ? 10.469 -4.581 1.227 1.00 91.94 172 PHE A C 1
ATOM 1379 O O . PHE A 1 172 ? 10.275 -3.570 0.545 1.00 91.94 172 PHE A O 1
ATOM 1386 N N . ALA A 1 173 ? 9.523 -5.121 1.988 1.00 93.06 173 ALA A N 1
ATOM 1387 C CA . ALA A 1 173 ? 8.220 -4.513 2.201 1.00 93.06 173 ALA A CA 1
ATOM 1388 C C . ALA A 1 173 ? 8.025 -4.274 3.703 1.00 93.06 173 ALA A C 1
ATOM 1390 O O . ALA A 1 173 ? 8.023 -5.214 4.498 1.00 93.06 173 ALA A O 1
ATOM 1391 N N . ASN A 1 174 ? 7.894 -3.003 4.073 1.00 93.00 174 ASN A N 1
ATOM 1392 C CA . ASN A 1 174 ? 7.830 -2.539 5.447 1.00 93.00 174 ASN A CA 1
ATOM 1393 C C . ASN A 1 174 ? 6.391 -2.154 5.814 1.00 93.00 174 ASN A C 1
ATOM 1395 O O . ASN A 1 174 ? 5.894 -1.093 5.424 1.00 93.00 174 ASN A O 1
ATOM 1399 N N . PHE A 1 175 ? 5.735 -3.022 6.579 1.00 90.31 175 PHE A N 1
ATOM 1400 C CA . PHE A 1 175 ? 4.411 -2.810 7.162 1.00 90.31 175 PHE A CA 1
ATOM 1401 C C . PHE A 1 175 ? 4.477 -2.544 8.676 1.00 90.31 175 PHE A C 1
ATOM 1403 O O . PHE A 1 175 ? 3.439 -2.283 9.282 1.00 90.31 175 PHE A O 1
ATOM 1410 N N . SER A 1 176 ? 5.672 -2.518 9.277 1.00 86.25 176 SER A N 1
ATOM 1411 C CA . SER A 1 176 ? 5.851 -2.373 10.727 1.00 86.25 176 SER A CA 1
ATOM 1412 C C . SER A 1 176 ? 5.132 -1.155 11.310 1.00 86.25 176 SER A C 1
ATOM 1414 O O . SER A 1 176 ? 4.983 -0.110 10.671 1.00 86.25 176 SER A O 1
ATOM 1416 N N . ASN A 1 177 ? 4.691 -1.258 12.564 1.00 82.81 177 ASN A N 1
ATOM 1417 C CA . ASN A 1 177 ? 3.980 -0.176 13.258 1.00 82.81 177 ASN A CA 1
ATOM 1418 C C . ASN A 1 177 ? 2.742 0.339 12.490 1.00 82.81 177 ASN A C 1
ATOM 1420 O O . ASN A 1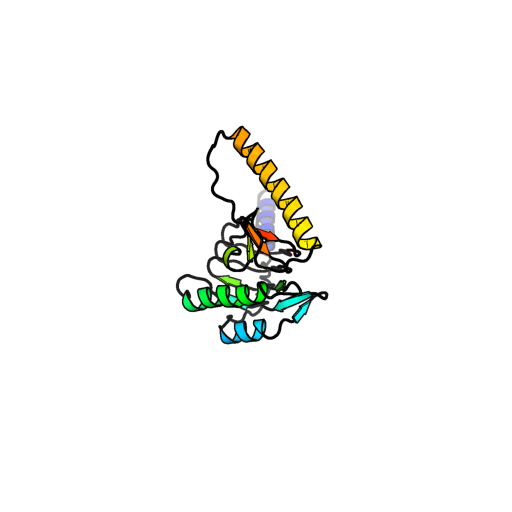 177 ? 2.320 1.483 12.692 1.00 82.81 177 ASN A O 1
ATOM 1424 N N . THR A 1 178 ? 2.155 -0.487 11.615 1.00 86.69 178 THR A N 1
ATOM 1425 C CA . THR A 1 178 ? 0.938 -0.147 10.878 1.00 86.69 178 THR A CA 1
ATOM 1426 C C . THR A 1 178 ? -0.269 -0.847 11.484 1.00 86.69 178 THR A C 1
ATOM 1428 O O . THR A 1 178 ? -0.317 -2.062 11.638 1.00 86.69 178 THR A O 1
ATOM 1431 N N . PHE A 1 179 ? -1.290 -0.064 11.797 1.00 87.25 179 PHE A N 1
ATOM 1432 C CA . PHE A 1 179 ? -2.592 -0.528 12.217 1.00 87.25 179 PHE A CA 1
ATOM 1433 C C . PHE A 1 179 ? -3.580 -0.473 11.045 1.00 87.25 179 PHE A C 1
ATOM 1435 O O . PHE A 1 179 ? -3.892 0.598 10.516 1.00 87.25 179 PHE A O 1
ATOM 1442 N N . PHE A 1 180 ? -4.097 -1.633 10.647 1.00 89.25 180 PHE A N 1
ATOM 1443 C CA . PHE A 1 180 ? -5.068 -1.760 9.563 1.00 89.25 180 PHE A CA 1
ATOM 1444 C C . PHE A 1 180 ? -6.486 -1.798 10.142 1.00 89.25 180 PHE A C 1
ATOM 1446 O O . PHE A 1 180 ? -6.873 -2.760 10.802 1.00 89.25 180 PHE A O 1
ATOM 1453 N N . LEU A 1 181 ? -7.266 -0.742 9.904 1.00 87.38 181 LEU A N 1
ATOM 1454 C CA . LEU A 1 181 ? -8.701 -0.724 10.216 1.00 87.38 181 LEU A CA 1
ATOM 1455 C C . LEU A 1 181 ? -9.505 -1.464 9.142 1.00 87.38 181 LEU A C 1
ATOM 1457 O O . LEU A 1 181 ? -10.504 -2.115 9.446 1.00 87.38 181 LEU A O 1
ATOM 1461 N N . GLY A 1 182 ? -9.064 -1.359 7.887 1.00 87.06 182 GLY A N 1
ATOM 1462 C CA . GLY A 1 182 ? -9.603 -2.128 6.776 1.00 87.06 182 GLY A CA 1
ATOM 1463 C C . GLY A 1 182 ? -9.006 -3.532 6.700 1.00 87.06 182 GLY A C 1
ATOM 1464 O O . GLY A 1 182 ? -7.978 -3.841 7.300 1.00 87.06 182 GLY A O 1
ATOM 1465 N N . ARG A 1 183 ? -9.651 -4.401 5.919 1.00 91.12 183 ARG A N 1
ATOM 1466 C CA . ARG A 1 183 ? -9.148 -5.752 5.654 1.00 91.12 183 ARG A CA 1
ATOM 1467 C C . ARG A 1 183 ? -7.849 -5.702 4.843 1.00 91.12 183 ARG A C 1
ATOM 1469 O O . ARG A 1 183 ? -7.748 -4.937 3.884 1.00 91.12 183 ARG A O 1
ATOM 1476 N N . VAL A 1 184 ? -6.910 -6.582 5.182 1.00 94.12 184 VAL A N 1
ATOM 1477 C CA . VAL A 1 184 ? -5.726 -6.879 4.368 1.00 94.12 184 VAL A CA 1
ATOM 1478 C C . VAL A 1 184 ? -5.907 -8.238 3.697 1.00 94.12 184 VAL A C 1
ATOM 1480 O O . VAL A 1 184 ? -6.173 -9.234 4.368 1.00 94.12 184 VAL A O 1
ATOM 1483 N N . GLU A 1 185 ? -5.759 -8.286 2.377 1.00 94.81 185 GLU A N 1
ATOM 1484 C CA . GLU A 1 185 ? -5.869 -9.505 1.575 1.00 94.81 185 GLU A CA 1
ATOM 1485 C C . GLU A 1 185 ? -4.540 -9.782 0.875 1.00 94.81 185 GLU A C 1
ATOM 1487 O O . GLU A 1 185 ? -4.207 -9.144 -0.115 1.00 94.81 185 GLU A O 1
ATOM 1492 N N . ALA A 1 186 ? -3.765 -10.740 1.382 1.00 93.75 186 ALA A N 1
ATOM 1493 C CA . ALA A 1 186 ? -2.403 -11.021 0.916 1.00 93.75 186 ALA A CA 1
ATOM 1494 C C . ALA A 1 186 ? -2.251 -12.406 0.261 1.00 93.75 186 ALA A C 1
ATOM 1496 O O . ALA A 1 186 ? -1.198 -13.041 0.334 1.00 93.75 186 ALA A O 1
ATOM 1497 N N . GLN A 1 187 ? -3.309 -12.912 -0.379 1.00 93.50 187 GLN A N 1
ATOM 1498 C CA . GLN A 1 187 ? -3.289 -14.256 -0.955 1.00 93.50 187 GLN A CA 1
ATOM 1499 C C . GLN A 1 187 ? -2.284 -14.362 -2.112 1.00 93.50 187 GLN A C 1
ATOM 1501 O O . GLN A 1 187 ? -2.397 -13.675 -3.126 1.00 93.50 187 GLN A O 1
ATOM 1506 N N . GLY A 1 188 ? -1.329 -15.285 -1.987 1.00 91.50 188 GLY A N 1
ATOM 1507 C CA . GLY A 1 188 ? -0.352 -15.563 -3.042 1.00 91.50 188 GLY A CA 1
ATOM 1508 C C . GLY A 1 188 ? 0.663 -14.441 -3.270 1.00 91.50 188 GLY A C 1
ATOM 1509 O O . GLY A 1 188 ? 1.246 -14.384 -4.352 1.00 91.50 188 GLY A O 1
ATOM 1510 N N . VAL A 1 189 ? 0.862 -13.551 -2.291 1.00 93.56 189 VAL A N 1
ATOM 1511 C CA . VAL A 1 189 ? 1.939 -12.554 -2.340 1.00 93.56 189 VAL A CA 1
ATOM 1512 C C . VAL A 1 189 ? 3.293 -13.255 -2.421 1.00 93.56 189 VAL A C 1
ATOM 1514 O O . VAL A 1 189 ? 3.539 -14.244 -1.732 1.00 93.56 189 VAL A O 1
ATOM 1517 N N . ASN A 1 190 ? 4.178 -12.725 -3.260 1.00 93.44 190 ASN A N 1
ATOM 1518 C CA . ASN A 1 190 ? 5.552 -13.184 -3.389 1.00 93.44 190 ASN A CA 1
ATOM 1519 C C . ASN A 1 190 ? 6.506 -12.067 -2.959 1.00 93.44 190 ASN A C 1
ATOM 1521 O O . ASN A 1 190 ? 6.503 -10.994 -3.565 1.00 93.44 190 ASN A O 1
ATOM 1525 N N . PHE A 1 191 ? 7.323 -12.331 -1.944 1.00 92.50 191 PHE A N 1
ATOM 1526 C CA . PHE A 1 191 ? 8.371 -11.421 -1.502 1.00 92.50 191 PHE A CA 1
ATOM 1527 C C . PHE A 1 191 ? 9.727 -11.926 -1.997 1.00 92.50 191 PHE A C 1
ATOM 1529 O O . PHE A 1 191 ? 10.114 -13.061 -1.726 1.00 92.50 191 PHE A O 1
ATOM 1536 N N . GLY A 1 192 ? 10.433 -11.090 -2.757 1.00 84.56 192 GLY A N 1
ATOM 1537 C CA . GLY A 1 192 ? 11.790 -11.373 -3.224 1.00 84.56 192 GLY A CA 1
ATOM 1538 C C . GLY A 1 192 ? 12.849 -11.237 -2.128 1.00 84.56 192 GLY A C 1
ATOM 1539 O O . GLY A 1 192 ? 13.947 -11.762 -2.284 1.00 84.56 192 GLY A O 1
ATOM 1540 N N . GLN A 1 193 ? 12.517 -10.544 -1.037 1.00 89.56 193 GLN A N 1
ATOM 1541 C CA . GLN A 1 193 ? 13.329 -10.357 0.168 1.00 89.56 193 GLN A CA 1
ATOM 1542 C C . GLN A 1 193 ? 12.432 -10.484 1.412 1.00 89.56 193 GLN A C 1
ATOM 1544 O O . GLN A 1 193 ? 11.266 -10.860 1.292 1.00 89.56 193 GLN A O 1
ATOM 1549 N N . ASP A 1 194 ? 12.967 -10.173 2.592 1.00 86.06 194 ASP A N 1
ATOM 1550 C CA . ASP A 1 194 ? 12.212 -10.190 3.844 1.00 86.06 194 ASP A CA 1
ATOM 1551 C C . ASP A 1 194 ? 11.048 -9.181 3.852 1.00 86.06 194 ASP A C 1
ATOM 1553 O O . ASP A 1 194 ? 10.987 -8.228 3.068 1.00 86.06 194 ASP A O 1
ATOM 1557 N N . VAL A 1 195 ? 10.109 -9.414 4.765 1.00 90.75 195 VAL A N 1
ATOM 1558 C CA . VAL A 1 195 ? 8.935 -8.575 5.020 1.00 90.75 195 VAL A CA 1
ATOM 1559 C C . VAL A 1 195 ? 8.823 -8.337 6.520 1.00 90.75 195 VAL A C 1
ATOM 1561 O O . VAL A 1 195 ? 9.041 -9.259 7.306 1.00 90.75 195 VAL A O 1
ATOM 1564 N N . ASP A 1 196 ? 8.468 -7.115 6.903 1.00 88.19 196 ASP A N 1
ATOM 1565 C CA . ASP A 1 196 ? 8.202 -6.740 8.295 1.00 88.19 196 ASP A CA 1
ATOM 1566 C C . ASP A 1 196 ? 6.730 -6.345 8.444 1.00 88.19 196 ASP A C 1
ATOM 1568 O O . ASP A 1 196 ? 6.244 -5.535 7.652 1.00 88.19 196 ASP A O 1
ATOM 1572 N N . TRP A 1 197 ? 6.023 -6.953 9.403 1.00 83.62 197 TRP A N 1
ATOM 1573 C CA . TRP A 1 197 ? 4.565 -6.858 9.588 1.00 83.62 197 TRP A CA 1
ATOM 1574 C C . TRP A 1 197 ? 4.180 -6.055 10.828 1.00 83.62 197 TRP A C 1
ATOM 1576 O O . TRP A 1 197 ? 4.742 -6.312 11.915 1.00 83.62 197 TRP A O 1
#

Solvent-accessible surface area (backbone atoms only — not comparable to full-atom values): 10909 Å² total; per-residue (Å²): 112,73,70,60,53,54,54,52,55,58,56,56,64,69,74,68,74,67,79,79,79,73,72,81,73,74,83,60,45,74,62,43,71,70,58,48,53,53,28,68,77,55,52,42,76,56,97,87,37,44,23,34,68,47,52,33,21,32,42,61,38,31,78,94,37,43,71,59,30,56,49,48,36,53,56,52,19,60,58,55,68,48,81,70,77,56,44,19,41,29,34,30,53,12,38,36,36,34,61,47,57,46,67,60,39,35,46,79,34,53,82,84,52,88,61,98,59,82,65,51,73,68,57,49,53,49,52,52,54,51,47,52,50,51,51,51,54,54,49,53,52,31,72,75,64,77,62,90,81,81,78,84,67,65,32,18,39,35,62,23,35,41,34,28,37,44,17,35,31,61,28,43,37,40,38,53,60,54,46,67,75,24,61,76,42,60,57,70,50,42,65,64,42,65,72,43,106